Protein AF-A0A8T7BH71-F1 (afdb_monomer)

Radius of gyration: 27.99 Å; Cα contacts (8 Å, |Δi|>4): 208; chains: 1; bounding box: 62×47×101 Å

Mean predicted aligned error: 19.08 Å

pLDDT: mean 74.13, std 20.32, range [37.94, 98.38]

Secondary structure (DSSP, 8-state):
-HHHHHHHHHHGGGGGGSGGGSS---HHHHTT-PPPPP----S----S----------------------------S----EEEEEGGGEEEEEESS-HHHHHHHHHHHHHHTT-EEEEEETTTTEEEEEE-SS---S---SSGGGTTTS-------EEEEEEEEEETTEEEEEEE-TTS-B--SHHHHHHHHHHHHHHHHHT--

Solvent-accessible surface area (backbone atoms only — not comparable to full-atom values): 13313 Å² total; per-residue (Å²): 116,74,69,60,58,53,58,57,59,62,62,65,72,70,68,81,81,68,72,90,76,74,74,83,83,60,73,72,58,67,79,63,62,78,78,76,78,86,76,80,77,78,93,78,84,91,82,79,80,86,80,79,74,84,78,87,78,84,87,83,93,80,91,81,79,89,74,75,81,73,78,78,78,77,86,66,96,61,69,52,49,44,80,44,74,48,86,91,76,38,62,34,37,40,34,64,29,40,42,77,58,45,51,58,52,49,57,48,43,38,55,77,62,71,42,46,72,79,45,74,38,84,91,80,25,36,35,35,31,46,48,42,88,70,75,76,80,83,85,75,75,82,68,57,79,77,58,75,82,81,69,93,71,83,68,71,66,44,67,32,28,43,36,49,45,64,54,87,67,22,20,42,36,36,44,20,36,88,89,68,46,83,48,72,51,75,63,47,50,48,49,54,49,52,51,35,51,51,53,36,55,68,64,74,113

Foldseek 3Di:
DVVVVVVVVVVVVPPPPPPPPPDPDCPVVVVPDDDDDDDDDPPDDPDDDPPPPDDDDDDDDDDDDDDPPPPPPPPDPPQAWDWDQDPPRFIKIKGQAFLVVLLVLLVVLCVVQVWAFPDDDSVQQKTKTKFWPPPRDDDPPPPVVVVVPDDDDDTDTFIWIWGWDGDPGIIMTFIHHPVRHGDDDPGRVVVSVSSRVSSRVVVVD

Structure (mmCIF, N/CA/C/O backbone):
data_AF-A0A8T7BH71-F1
#
_entry.id   AF-A0A8T7BH71-F1
#
loop_
_atom_site.group_PDB
_atom_site.id
_atom_site.type_symbol
_atom_site.label_atom_id
_atom_site.label_alt_id
_atom_site.label_comp_id
_atom_site.label_asym_id
_atom_site.label_entity_id
_atom_site.label_seq_id
_atom_site.pdbx_PDB_ins_code
_atom_site.Cartn_x
_atom_site.Cartn_y
_atom_site.Cartn_z
_atom_site.occupancy
_atom_site.B_iso_or_equiv
_atom_site.auth_seq_id
_atom_site.auth_comp_id
_atom_site.auth_asym_id
_atom_site.auth_atom_id
_atom_site.pdbx_PDB_model_num
ATOM 1 N N . MET A 1 1 ? -5.987 13.751 -50.613 1.00 56.81 1 MET A N 1
ATOM 2 C CA . MET A 1 1 ? -5.739 13.753 -49.152 1.00 56.81 1 MET A CA 1
ATOM 3 C C . MET A 1 1 ? -7.024 13.744 -48.313 1.00 56.81 1 MET A C 1
ATOM 5 O O . MET A 1 1 ? -7.129 12.885 -47.455 1.00 56.81 1 MET A O 1
ATOM 9 N N . LYS A 1 2 ? -8.038 14.591 -48.581 1.00 54.56 2 LYS A N 1
ATOM 10 C CA . LYS A 1 2 ? -9.317 14.580 -47.825 1.00 54.56 2 LYS A CA 1
ATOM 11 C C . LYS A 1 2 ? -10.187 13.316 -48.006 1.00 54.56 2 LYS A C 1
ATOM 13 O O . LYS A 1 2 ? -10.827 12.899 -47.054 1.00 54.56 2 LYS A O 1
ATOM 18 N N . LEU A 1 3 ? -10.157 12.662 -49.175 1.00 53.44 3 LEU A N 1
ATOM 19 C CA . LEU A 1 3 ? -10.892 11.400 -49.403 1.00 53.44 3 LEU A CA 1
ATOM 20 C C . LEU A 1 3 ? -10.310 10.190 -48.648 1.00 53.44 3 LEU A C 1
ATOM 22 O O . LEU A 1 3 ? -11.059 9.306 -48.250 1.00 53.44 3 LEU A O 1
ATOM 26 N N . PHE A 1 4 ? -8.997 10.169 -48.398 1.00 59.78 4 PHE A N 1
ATOM 27 C CA . PHE A 1 4 ? -8.357 9.100 -47.618 1.00 59.78 4 PHE A CA 1
ATOM 28 C C . PHE A 1 4 ? -8.734 9.177 -46.131 1.00 59.78 4 PHE A C 1
ATOM 30 O O . PHE A 1 4 ? -8.926 8.153 -45.486 1.00 59.78 4 PHE A O 1
ATOM 37 N N . LEU A 1 5 ? -8.914 10.394 -45.611 1.00 59.75 5 LEU A N 1
ATOM 38 C CA . LEU A 1 5 ? -9.258 10.643 -44.209 1.00 59.75 5 LEU A CA 1
ATOM 39 C C . LEU A 1 5 ? -10.699 10.202 -43.880 1.00 59.75 5 LEU A C 1
ATOM 41 O O . LEU A 1 5 ? -10.962 9.703 -42.792 1.00 59.75 5 LEU A O 1
ATOM 45 N N . ILE A 1 6 ? -11.611 10.290 -44.855 1.00 65.62 6 ILE A N 1
ATOM 46 C CA . ILE A 1 6 ? -13.004 9.829 -44.719 1.00 65.62 6 ILE A CA 1
ATOM 47 C C . ILE A 1 6 ? -13.091 8.294 -44.791 1.00 65.62 6 ILE A C 1
ATOM 49 O O . ILE A 1 6 ? -13.860 7.685 -44.051 1.00 65.62 6 ILE A O 1
ATOM 53 N N . SER A 1 7 ? -12.260 7.653 -45.624 1.00 63.75 7 SER A N 1
ATOM 54 C CA . SER A 1 7 ? -12.207 6.188 -45.729 1.00 63.75 7 SER A CA 1
ATOM 55 C C . SER A 1 7 ? -11.681 5.518 -44.456 1.00 63.75 7 SER A C 1
ATOM 57 O O . SER A 1 7 ? -12.151 4.440 -44.113 1.00 63.75 7 SER A O 1
ATOM 59 N N . VAL A 1 8 ? -10.725 6.135 -43.755 1.00 66.56 8 VAL A N 1
ATOM 60 C CA . VAL A 1 8 ? -10.158 5.591 -42.506 1.00 66.56 8 VAL A CA 1
ATOM 61 C C . VAL A 1 8 ? -11.138 5.735 -41.336 1.00 66.56 8 VAL A C 1
ATOM 63 O O . VAL A 1 8 ? -11.262 4.822 -40.525 1.00 66.56 8 VAL A O 1
ATOM 66 N N . LEU A 1 9 ? -11.899 6.832 -41.281 1.00 66.25 9 LEU A N 1
ATOM 67 C CA . LEU A 1 9 ? -12.891 7.060 -40.226 1.00 66.25 9 LEU A CA 1
ATOM 68 C C . LEU A 1 9 ? -14.093 6.100 -40.324 1.00 66.25 9 LEU A C 1
ATOM 70 O O . LEU A 1 9 ? -14.629 5.682 -39.302 1.00 66.25 9 LEU A O 1
ATOM 74 N N . ALA A 1 10 ? -14.482 5.693 -41.537 1.00 61.81 10 ALA A N 1
ATOM 75 C CA . ALA A 1 10 ? -15.583 4.748 -41.750 1.00 61.81 10 ALA A CA 1
ATOM 76 C C . ALA A 1 10 ? -15.260 3.309 -41.297 1.00 61.81 10 ALA A C 1
ATOM 78 O O . ALA A 1 10 ? -16.165 2.565 -40.921 1.00 61.81 10 ALA A O 1
ATOM 79 N N . VAL A 1 11 ? -13.980 2.921 -41.289 1.00 63.31 11 VAL A N 1
ATOM 80 C CA . VAL A 1 11 ? -13.536 1.579 -40.863 1.00 63.31 11 VAL A CA 1
ATOM 81 C C . VAL A 1 11 ? -13.573 1.424 -39.336 1.00 63.31 11 VAL A C 1
ATOM 83 O O . VAL A 1 11 ? -13.765 0.322 -38.834 1.00 63.31 11 VAL A O 1
ATOM 86 N N . MET A 1 12 ? -13.481 2.521 -38.579 1.00 59.00 12 MET A N 1
ATOM 87 C CA . MET A 1 12 ? -13.455 2.478 -37.109 1.00 59.00 12 MET A CA 1
ATOM 88 C C . MET A 1 12 ? -14.835 2.272 -36.465 1.00 59.00 12 MET A C 1
ATOM 90 O O . MET A 1 12 ? -14.912 1.862 -35.311 1.00 59.00 12 MET A O 1
ATOM 94 N N . LEU A 1 13 ? -15.936 2.502 -37.191 1.00 60.91 13 LEU A N 1
ATOM 95 C CA . LEU A 1 13 ? -17.289 2.359 -36.629 1.00 60.91 13 LEU A CA 1
ATOM 96 C C . LEU A 1 13 ? -17.826 0.914 -36.625 1.00 60.91 13 LEU A C 1
ATOM 98 O O . LEU A 1 13 ? -18.850 0.655 -35.999 1.00 60.91 13 LEU A O 1
ATOM 102 N N . THR A 1 14 ? -17.164 -0.042 -37.285 1.00 62.03 14 THR A N 1
ATOM 103 C CA . THR A 1 14 ? -17.625 -1.448 -37.361 1.00 62.03 14 THR A CA 1
ATOM 104 C C . THR A 1 14 ? -17.023 -2.370 -36.292 1.00 62.03 14 THR A C 1
ATOM 106 O O . THR A 1 14 ? -17.356 -3.552 -36.252 1.00 62.03 14 THR A O 1
ATOM 109 N N . ALA A 1 15 ? -16.198 -1.850 -35.377 1.00 54.75 15 ALA A N 1
ATOM 110 C CA . ALA A 1 15 ? -15.526 -2.654 -34.349 1.00 54.75 15 ALA A CA 1
ATOM 111 C C . ALA A 1 15 ? -16.401 -3.017 -33.126 1.00 54.75 15 ALA A C 1
ATOM 113 O O . ALA A 1 15 ? -16.014 -3.865 -32.326 1.00 54.75 15 ALA A O 1
ATOM 114 N N . CYS A 1 16 ? -17.595 -2.436 -32.971 1.00 65.94 16 CYS A N 1
ATOM 115 C CA . CYS A 1 16 ? -18.396 -2.604 -31.748 1.00 65.94 16 CYS A CA 1
ATOM 116 C C . CYS A 1 16 ? -19.270 -3.877 -31.683 1.00 65.94 16 CYS A C 1
ATOM 118 O O . CYS A 1 16 ? -19.971 -4.061 -30.694 1.00 65.94 16 CYS A O 1
ATOM 120 N N . SER A 1 17 ? -19.272 -4.764 -32.689 1.00 55.91 17 SER A N 1
ATOM 121 C CA . SER A 1 17 ? -20.142 -5.967 -32.689 1.00 55.91 17 SER A CA 1
ATOM 122 C C . SER A 1 17 ? -19.494 -7.263 -32.183 1.00 55.91 17 SER A C 1
ATOM 124 O O . SER A 1 17 ? -20.181 -8.276 -32.097 1.00 55.91 17 SER A O 1
ATOM 126 N N . THR A 1 18 ? -18.214 -7.258 -31.798 1.00 59.25 18 THR A N 1
ATOM 127 C CA . THR A 1 18 ? -17.498 -8.503 -31.434 1.00 59.25 18 THR A CA 1
ATOM 128 C C . THR A 1 18 ? -17.178 -8.623 -29.937 1.00 59.25 18 THR A C 1
ATOM 130 O O . THR A 1 18 ? -16.633 -9.632 -29.503 1.00 59.25 18 THR A O 1
ATOM 133 N N . ILE A 1 19 ? -17.548 -7.637 -29.109 1.00 59.22 19 ILE A N 1
ATOM 134 C CA . ILE A 1 19 ? -17.139 -7.598 -27.690 1.00 59.22 19 ILE A CA 1
ATOM 135 C C . ILE A 1 19 ? -18.017 -8.448 -26.755 1.00 59.22 19 ILE A C 1
ATOM 137 O O . ILE A 1 19 ? -17.635 -8.717 -25.622 1.00 59.22 19 ILE A O 1
ATOM 141 N N . ASN A 1 20 ? -19.170 -8.929 -27.229 1.00 55.97 20 ASN A N 1
ATOM 142 C CA . ASN A 1 20 ? -20.144 -9.629 -26.383 1.00 55.97 20 ASN A CA 1
ATOM 143 C C . ASN A 1 20 ? -19.870 -11.137 -26.210 1.00 55.97 20 ASN A C 1
ATOM 145 O O . ASN A 1 20 ? -20.706 -11.847 -25.663 1.00 55.97 20 ASN A O 1
ATOM 149 N N . ASN A 1 21 ? -18.732 -11.639 -26.707 1.00 58.25 21 ASN A N 1
ATOM 150 C CA . ASN A 1 21 ? -18.408 -13.072 -26.720 1.00 58.25 21 ASN A CA 1
ATOM 151 C C . ASN A 1 21 ? -17.076 -13.408 -26.020 1.00 58.25 21 ASN A C 1
ATOM 153 O O . ASN A 1 21 ? -16.581 -14.524 -26.156 1.00 58.25 21 ASN A O 1
ATOM 157 N N . VAL A 1 22 ? -16.478 -12.441 -25.307 1.00 62.44 22 VAL A N 1
ATOM 158 C CA . VAL A 1 22 ? -15.149 -12.573 -24.674 1.00 62.44 22 VAL A CA 1
ATOM 159 C C . VAL A 1 22 ? -15.205 -12.852 -23.167 1.00 62.44 22 VAL A C 1
ATOM 161 O O . VAL A 1 22 ? -14.171 -13.076 -22.544 1.00 62.44 22 VAL A O 1
ATOM 164 N N . PHE A 1 23 ? -16.400 -12.889 -22.576 1.00 57.44 23 PHE A N 1
ATOM 165 C CA . PHE A 1 23 ? -16.582 -13.217 -21.163 1.00 57.44 23 PHE A CA 1
ATOM 166 C C . PHE A 1 23 ? -17.141 -14.641 -21.031 1.00 57.44 23 PHE A C 1
ATOM 168 O O . PHE A 1 23 ? -18.330 -14.850 -21.277 1.00 57.44 23 PHE A O 1
ATOM 175 N N . PRO A 1 24 ? -16.314 -15.646 -20.687 1.00 59.47 24 PRO A N 1
ATOM 176 C CA . PRO A 1 24 ? -16.811 -16.980 -20.381 1.00 59.47 24 PRO A CA 1
ATOM 177 C C . PRO A 1 24 ? -17.641 -16.929 -19.092 1.00 59.47 24 PRO A C 1
ATOM 179 O O . PRO A 1 24 ? -17.125 -16.634 -18.016 1.00 59.47 24 PRO A O 1
ATOM 182 N N . ASP A 1 25 ? -18.936 -17.211 -19.215 1.00 61.59 25 ASP A N 1
ATOM 183 C CA . ASP A 1 25 ? -19.875 -17.332 -18.100 1.00 61.59 25 ASP A CA 1
ATOM 184 C C . ASP A 1 25 ? -19.511 -18.563 -17.243 1.00 61.59 25 ASP A C 1
ATOM 186 O O . ASP A 1 25 ? -19.747 -19.711 -17.632 1.00 61.59 25 ASP A O 1
ATOM 190 N N . ARG A 1 26 ? -18.882 -18.327 -16.083 1.00 62.91 26 ARG A N 1
ATOM 191 C CA . ARG A 1 26 ? -18.434 -19.371 -15.138 1.00 62.91 26 ARG A CA 1
ATOM 192 C C . ARG A 1 26 ? -19.471 -19.720 -14.064 1.00 62.91 26 ARG A C 1
ATOM 194 O O . ARG A 1 26 ? -19.148 -20.413 -13.100 1.00 62.91 26 ARG A O 1
ATOM 201 N N . SER A 1 27 ? -20.730 -19.301 -14.219 1.00 61.53 27 SER A N 1
ATOM 202 C CA . SER A 1 27 ? -21.802 -19.586 -13.244 1.00 61.53 27 SER A CA 1
ATOM 203 C C . SER A 1 27 ? -22.003 -21.087 -12.973 1.00 61.53 27 SER A C 1
ATOM 205 O O . SER A 1 27 ? -22.403 -21.482 -11.880 1.00 61.53 27 SER A O 1
ATOM 207 N N . ARG A 1 28 ? -21.650 -21.946 -13.937 1.00 58.19 28 ARG A N 1
ATOM 208 C CA . ARG A 1 28 ? -21.760 -23.415 -13.850 1.00 58.19 28 ARG A CA 1
ATOM 209 C C . ARG A 1 28 ? -20.693 -24.086 -12.985 1.00 58.19 28 ARG A C 1
ATOM 211 O O . ARG A 1 28 ? -20.822 -25.271 -12.676 1.00 58.19 28 ARG A O 1
ATOM 218 N N . GLU A 1 29 ? -19.635 -23.368 -12.630 1.00 58.25 29 GLU A N 1
ATOM 219 C CA . GLU A 1 29 ? -18.529 -23.887 -11.821 1.00 58.25 29 GLU A CA 1
ATOM 220 C C . GLU A 1 29 ? -18.824 -23.731 -10.318 1.00 58.25 29 GLU A C 1
ATOM 222 O O . GLU A 1 29 ? -18.470 -24.606 -9.531 1.00 58.25 29 GLU A O 1
ATOM 227 N N . TYR A 1 30 ? -19.621 -22.718 -9.943 1.00 59.09 30 TYR A N 1
ATOM 228 C CA . TYR A 1 30 ? -20.176 -22.555 -8.591 1.00 59.09 30 TYR A CA 1
ATOM 229 C C . TYR A 1 30 ? -21.191 -23.652 -8.222 1.00 59.09 30 TYR A C 1
ATOM 231 O O . TYR A 1 30 ? -21.199 -24.118 -7.087 1.00 59.09 30 TYR A O 1
ATOM 239 N N . GLU A 1 31 ? -21.997 -24.138 -9.177 1.00 57.94 31 GLU A N 1
ATOM 240 C CA . GLU A 1 31 ? -22.927 -25.265 -8.947 1.00 57.94 31 GLU A CA 1
ATOM 241 C C . GLU A 1 31 ? -22.217 -26.608 -8.688 1.00 57.94 31 GLU A C 1
ATOM 243 O O . GLU A 1 31 ? -22.851 -27.560 -8.237 1.00 57.94 31 GLU A O 1
ATOM 248 N N . ARG A 1 32 ? -20.913 -26.715 -8.985 1.00 59.88 32 ARG A N 1
ATOM 249 C CA . ARG A 1 32 ? -20.130 -27.952 -8.826 1.00 59.88 32 ARG A CA 1
ATOM 250 C C . ARG A 1 32 ? -19.195 -27.950 -7.618 1.00 59.88 32 ARG A C 1
ATOM 252 O O . ARG A 1 32 ? -18.477 -28.933 -7.426 1.00 59.88 32 ARG A O 1
ATOM 259 N N . ALA A 1 33 ? -19.206 -26.900 -6.800 1.00 54.31 33 ALA A N 1
ATOM 260 C CA . ALA A 1 33 ? -18.449 -26.886 -5.559 1.00 54.31 33 ALA A CA 1
ATOM 261 C C . ALA A 1 33 ? -19.046 -27.914 -4.583 1.00 54.31 33 ALA A C 1
ATOM 263 O O . ALA A 1 33 ? -20.166 -27.767 -4.098 1.00 54.31 33 ALA A O 1
ATOM 264 N N . GLN A 1 34 ? -18.299 -28.987 -4.322 1.00 59.88 34 GLN A N 1
ATOM 265 C CA . GLN A 1 34 ? -18.643 -29.953 -3.285 1.00 59.88 34 GLN A CA 1
ATOM 266 C C . GLN A 1 34 ? -18.565 -29.253 -1.927 1.00 59.88 34 GLN A C 1
ATOM 268 O O . GLN A 1 34 ? -17.512 -28.765 -1.521 1.00 59.88 34 GLN A O 1
ATOM 273 N N . THR A 1 35 ? -19.699 -29.190 -1.239 1.00 61.84 35 THR A N 1
ATOM 274 C CA . THR A 1 35 ? -19.803 -28.697 0.133 1.00 61.84 35 THR A CA 1
ATOM 275 C C . THR A 1 35 ? -18.999 -29.608 1.051 1.00 61.84 35 THR A C 1
ATOM 277 O O . THR A 1 35 ? -19.219 -30.822 1.068 1.00 61.84 35 THR A O 1
ATOM 280 N N . MET A 1 36 ? -18.059 -29.026 1.793 1.00 56.81 36 MET A N 1
ATOM 281 C CA . MET A 1 36 ? -17.280 -29.751 2.793 1.00 56.81 36 MET A CA 1
ATOM 282 C C . MET A 1 36 ? -18.211 -30.352 3.866 1.00 56.81 36 MET A C 1
ATOM 284 O O . MET A 1 36 ? -19.269 -29.775 4.134 1.00 56.81 36 MET A O 1
ATOM 288 N N . PRO A 1 37 ? -17.850 -31.507 4.456 1.00 69.00 37 PRO A N 1
ATOM 289 C CA . PRO A 1 37 ? -18.632 -32.152 5.507 1.00 69.00 37 PRO A CA 1
ATOM 290 C C . PRO A 1 37 ? -18.808 -31.238 6.724 1.00 69.00 37 PRO A C 1
ATOM 292 O O . PRO A 1 37 ? -17.879 -30.520 7.091 1.00 69.00 37 PRO A O 1
ATOM 295 N N . ASP A 1 38 ? -19.989 -31.300 7.344 1.00 62.69 38 ASP A N 1
ATOM 296 C CA . ASP A 1 38 ? -20.272 -30.715 8.658 1.00 62.69 38 ASP A CA 1
ATOM 297 C C . ASP A 1 38 ? -19.180 -31.143 9.647 1.00 62.69 38 ASP A C 1
ATOM 299 O O . ASP A 1 38 ? -18.911 -32.336 9.827 1.00 62.69 38 ASP A O 1
ATOM 303 N N . LEU A 1 39 ? -18.494 -30.152 10.214 1.00 63.81 39 LEU A N 1
ATOM 304 C CA . LEU A 1 39 ? -17.521 -30.380 11.260 1.00 63.81 39 LEU A CA 1
ATOM 305 C C . LEU A 1 39 ? -18.289 -30.434 12.577 1.00 63.81 39 LEU A C 1
ATOM 307 O O . LEU A 1 39 ? -18.661 -29.396 13.129 1.00 63.81 39 LEU A O 1
ATOM 311 N N . GLU A 1 40 ? -18.511 -31.662 13.044 1.00 64.50 40 GLU A N 1
ATOM 312 C CA . GLU A 1 40 ? -19.163 -31.955 14.312 1.00 64.50 40 GLU A CA 1
ATOM 313 C C . GLU A 1 40 ? -18.530 -31.117 15.424 1.00 64.50 40 GLU A C 1
ATOM 315 O O . GLU A 1 40 ? -17.343 -31.232 15.738 1.00 64.50 40 GLU A O 1
ATOM 320 N N . ILE A 1 41 ? -19.350 -30.249 16.006 1.00 59.38 41 ILE A N 1
ATOM 321 C CA . ILE A 1 41 ? -18.990 -29.410 17.139 1.00 59.38 41 ILE A CA 1
ATOM 322 C C . ILE A 1 41 ? -18.836 -30.355 18.339 1.00 59.38 41 ILE A C 1
ATOM 324 O O . ILE A 1 41 ? -19.840 -30.927 18.774 1.00 59.38 41 ILE A O 1
ATOM 328 N N . PRO A 1 42 ? -17.630 -30.560 18.899 1.00 61.72 42 PRO A N 1
ATOM 329 C CA . PRO A 1 42 ? -17.501 -31.350 20.111 1.00 61.72 42 PRO A CA 1
ATOM 330 C C . PRO A 1 42 ? -18.246 -30.627 21.246 1.00 61.72 42 PRO A C 1
ATOM 332 O O . PRO A 1 42 ? -17.967 -29.453 21.514 1.00 61.72 42 PRO A O 1
ATOM 335 N N . PRO A 1 43 ? -19.200 -31.285 21.924 1.00 67.81 43 PRO A N 1
ATOM 336 C CA . PRO A 1 43 ? -19.911 -30.689 23.038 1.00 67.81 43 PRO A CA 1
ATOM 337 C C . PRO A 1 43 ? -19.041 -30.804 24.286 1.00 67.81 43 PRO A C 1
ATOM 339 O O . PRO A 1 43 ? -19.281 -31.693 25.085 1.00 67.81 43 PRO A O 1
ATOM 342 N N . ASP A 1 44 ? -18.025 -29.955 24.453 1.00 55.78 44 ASP A N 1
ATOM 343 C CA . ASP A 1 44 ? -17.480 -29.692 25.792 1.00 55.78 44 ASP A CA 1
ATOM 344 C C . ASP A 1 44 ? -16.520 -28.499 25.808 1.00 55.78 44 ASP A C 1
ATOM 346 O O . ASP A 1 44 ? -15.333 -28.658 25.573 1.00 55.78 44 ASP A O 1
ATOM 350 N N . LEU A 1 45 ? -17.035 -27.296 26.074 1.00 50.66 45 LEU A N 1
ATOM 351 C CA . LEU A 1 45 ? -16.340 -26.242 26.836 1.00 50.66 45 LEU A CA 1
ATOM 352 C C . LEU A 1 45 ? -17.364 -25.174 27.275 1.00 50.66 45 LEU A C 1
ATOM 354 O O . LEU A 1 45 ? -17.165 -23.967 27.172 1.00 50.66 45 LEU A O 1
ATOM 358 N N . VAL A 1 46 ? -18.494 -25.642 27.810 1.00 58.09 46 VAL A N 1
ATOM 359 C CA . VAL A 1 46 ? -19.277 -24.873 28.781 1.00 58.09 46 VAL A CA 1
ATOM 360 C C . VAL A 1 46 ? -18.731 -25.263 30.145 1.00 58.09 46 VAL A C 1
ATOM 362 O O . VAL A 1 46 ? -19.138 -26.285 30.681 1.00 58.09 46 VAL A O 1
ATOM 365 N N . SER A 1 47 ? -17.775 -24.494 30.672 1.00 53.12 47 SER A N 1
ATOM 366 C CA . SER A 1 47 ? -17.441 -24.393 32.109 1.00 53.12 47 SER A CA 1
ATOM 367 C C . SER A 1 47 ? -16.300 -23.392 32.308 1.00 53.12 47 SER A C 1
ATOM 369 O O . SER A 1 47 ? -15.185 -23.740 32.682 1.00 53.12 47 SER A O 1
ATOM 371 N N . GLY A 1 48 ? -16.585 -22.121 32.025 1.00 51.75 48 GLY A N 1
ATOM 372 C CA . GLY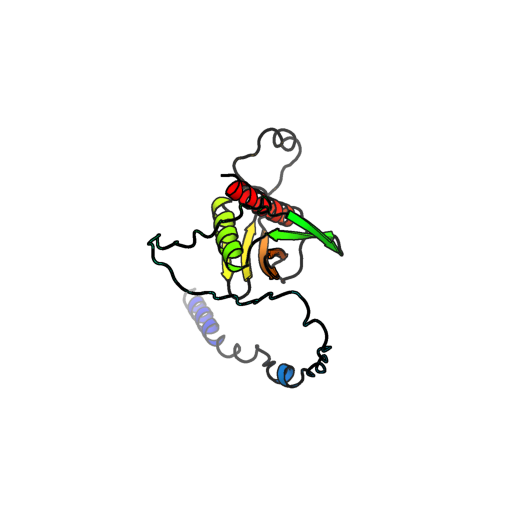 A 1 48 ? -15.646 -21.011 32.179 1.00 51.75 48 GLY A CA 1
ATOM 373 C C . GLY A 1 48 ? -16.302 -19.773 32.784 1.00 51.75 48 GLY A C 1
ATOM 374 O O . GLY A 1 48 ? -16.188 -18.696 32.222 1.00 51.75 48 GLY A O 1
ATOM 375 N N . GLY A 1 49 ? -17.019 -19.937 33.901 1.00 53.28 49 GLY A N 1
ATOM 376 C CA . GLY A 1 49 ? -17.204 -18.876 34.898 1.00 53.28 49 GLY A CA 1
ATOM 377 C C . GLY A 1 49 ? -17.993 -17.625 34.496 1.00 53.28 49 GLY A C 1
ATOM 378 O O . GLY A 1 49 ? -17.505 -16.526 34.726 1.00 53.28 49 GLY A O 1
ATOM 379 N N . ILE A 1 50 ? -19.236 -17.765 34.025 1.00 47.47 50 ILE A N 1
ATOM 380 C CA . ILE A 1 50 ? -20.256 -16.747 34.335 1.00 47.47 50 ILE A CA 1
ATOM 381 C C . ILE A 1 50 ? -20.795 -17.036 35.738 1.00 47.47 50 ILE A C 1
ATOM 383 O O . ILE A 1 50 ? -21.717 -17.815 35.962 1.00 47.47 50 ILE A O 1
ATOM 387 N N . ASN A 1 51 ? -20.124 -16.457 36.723 1.00 44.97 51 ASN A N 1
ATOM 388 C CA . ASN A 1 51 ? -20.539 -16.407 38.116 1.00 44.97 51 ASN A CA 1
ATOM 389 C C . ASN A 1 51 ? -21.661 -15.372 38.300 1.00 44.97 51 ASN A C 1
ATOM 391 O O . ASN A 1 51 ? -21.507 -14.372 38.995 1.00 44.97 51 ASN A O 1
ATOM 395 N N . GLU A 1 52 ? -22.824 -15.658 37.718 1.00 55.19 52 GLU A N 1
ATOM 396 C CA . GLU A 1 52 ? -24.102 -15.019 38.042 1.00 55.19 52 GLU A CA 1
ATOM 397 C C . GLU A 1 52 ? -24.658 -15.594 39.356 1.00 55.19 52 GLU A C 1
ATOM 399 O O . GLU A 1 52 ? -25.703 -16.240 39.391 1.00 55.19 52 GLU A O 1
ATOM 404 N N . SER A 1 53 ? -23.958 -15.370 40.474 1.00 52.50 53 SER A N 1
ATOM 405 C CA . SER A 1 53 ? -24.584 -15.543 41.787 1.00 52.50 53 SER A CA 1
ATOM 406 C C . SER A 1 53 ? -25.242 -14.238 42.194 1.00 52.50 53 SER A C 1
ATOM 408 O O . SER A 1 53 ? -24.674 -13.398 42.890 1.00 52.50 53 SER A O 1
ATOM 410 N N . MET A 1 54 ? -26.488 -14.119 41.760 1.00 51.06 54 MET A N 1
ATOM 411 C CA . MET A 1 54 ? -27.508 -13.292 42.372 1.00 51.06 54 MET A CA 1
ATOM 412 C C . MET A 1 54 ? -27.465 -13.426 43.904 1.00 51.06 54 MET A C 1
ATOM 414 O O . MET A 1 54 ? -27.573 -14.516 44.463 1.00 51.06 54 MET A O 1
ATOM 418 N N . SER A 1 55 ? -27.298 -12.306 44.599 1.00 44.00 55 SER A N 1
ATOM 419 C CA . SER A 1 55 ? -27.656 -12.152 46.008 1.00 44.00 55 SER A CA 1
ATOM 420 C C . SER A 1 55 ? -28.299 -10.784 46.159 1.00 44.00 55 SER A C 1
ATOM 422 O O . SER A 1 55 ? -27.616 -9.766 46.176 1.00 44.00 55 SER A O 1
ATOM 424 N N . ILE A 1 56 ? -29.629 -10.779 46.220 1.00 49.19 56 ILE A N 1
ATOM 425 C CA . ILE A 1 56 ? -30.427 -9.640 46.669 1.00 49.19 56 ILE A CA 1
ATOM 426 C C . ILE A 1 56 ? -30.791 -9.914 48.131 1.00 49.19 56 ILE A C 1
ATOM 428 O O . ILE A 1 56 ? -31.521 -10.869 48.402 1.00 49.19 56 ILE A O 1
ATOM 432 N N . PRO A 1 57 ? -30.301 -9.097 49.069 1.00 46.66 57 PRO A N 1
ATOM 433 C CA . PRO A 1 57 ? -31.030 -8.788 50.293 1.00 46.66 57 PRO A CA 1
ATOM 434 C C . PRO A 1 57 ? -31.469 -7.316 50.281 1.00 46.66 57 PRO A C 1
ATOM 436 O O . PRO A 1 57 ? -30.789 -6.463 49.719 1.00 46.66 57 PRO A O 1
ATOM 439 N N . GLY A 1 58 ? -32.646 -7.071 50.857 1.00 37.94 58 GLY A N 1
ATOM 440 C CA . GLY A 1 58 ? -33.467 -5.877 50.672 1.00 37.94 58 GLY A CA 1
ATOM 441 C C . GLY A 1 58 ? -32.899 -4.540 51.154 1.00 37.94 58 GLY A C 1
ATOM 442 O O . GLY A 1 58 ? -32.006 -4.484 51.994 1.00 37.94 58 GLY A O 1
ATOM 443 N N . GLU A 1 59 ? -33.501 -3.514 50.545 1.00 50.41 59 GLU A N 1
ATOM 444 C CA . GLU A 1 59 ? -33.615 -2.084 50.865 1.00 50.41 59 GLU A CA 1
ATOM 445 C C . GLU A 1 59 ? -32.661 -1.443 51.887 1.00 50.41 59 GLU A C 1
ATOM 447 O O . GLU A 1 59 ? -32.694 -1.771 53.065 1.00 50.41 59 GLU A O 1
ATOM 452 N N . GLU A 1 60 ? -31.973 -0.374 51.457 1.00 42.72 60 GLU A N 1
ATOM 453 C CA . GLU A 1 60 ? -32.252 0.987 51.947 1.00 42.72 60 GLU A CA 1
ATOM 454 C C . GLU A 1 60 ? -31.676 2.065 50.999 1.00 42.72 60 GLU A C 1
ATOM 456 O O . GLU A 1 60 ? -30.589 1.947 50.436 1.00 42.72 60 GLU A O 1
ATOM 461 N N . ASP A 1 61 ? -32.503 3.087 50.799 1.00 47.31 61 ASP A N 1
ATOM 462 C CA . ASP A 1 61 ? -32.379 4.302 49.991 1.00 47.31 61 ASP A CA 1
ATOM 463 C C . ASP A 1 61 ? -31.107 5.126 50.263 1.00 47.31 61 ASP A C 1
ATOM 465 O O . ASP A 1 61 ? -30.861 5.471 51.415 1.00 47.31 61 ASP A O 1
ATOM 469 N N . ILE A 1 62 ? -30.347 5.484 49.210 1.00 42.66 62 ILE A N 1
ATOM 470 C CA . ILE A 1 62 ? -29.738 6.820 49.016 1.00 42.66 62 ILE A CA 1
ATOM 471 C C . ILE A 1 62 ? -29.032 6.967 47.650 1.00 42.66 62 ILE A C 1
ATOM 473 O O . ILE A 1 62 ? -28.265 6.121 47.197 1.00 42.66 62 ILE A O 1
ATOM 477 N N . ALA A 1 63 ? -29.304 8.106 47.015 1.00 49.91 63 ALA A N 1
ATOM 478 C CA . ALA A 1 63 ? -28.893 8.557 45.686 1.00 49.91 63 ALA A CA 1
ATOM 479 C C . ALA A 1 63 ? -27.376 8.551 45.374 1.00 49.91 63 ALA A C 1
ATOM 481 O O . ALA A 1 63 ? -26.581 9.042 46.173 1.00 49.91 63 ALA A O 1
ATOM 482 N N . ALA A 1 64 ? -26.996 8.142 44.148 1.00 49.03 64 ALA A N 1
ATOM 483 C CA . ALA A 1 64 ? -25.723 8.484 43.479 1.00 49.03 64 ALA A CA 1
ATOM 484 C C . ALA A 1 64 ? -25.791 8.218 41.940 1.00 49.03 64 ALA A C 1
ATOM 486 O O . ALA A 1 64 ? -26.706 7.533 41.492 1.00 49.03 64 ALA A O 1
ATOM 487 N N . PRO A 1 65 ? -24.887 8.794 41.115 1.00 45.91 65 PRO A N 1
ATOM 488 C CA . PRO A 1 65 ? -25.170 9.347 39.783 1.00 45.91 65 PRO A CA 1
ATOM 489 C C . PRO A 1 65 ? -25.178 8.341 38.620 1.00 45.91 65 PRO A C 1
ATOM 491 O O . PRO A 1 65 ? -24.576 7.272 38.684 1.00 45.91 65 PRO A O 1
ATOM 494 N N . VAL A 1 66 ? -25.792 8.769 37.508 1.00 45.66 66 VAL A N 1
ATOM 495 C CA . VAL A 1 66 ? -25.647 8.183 36.166 1.00 45.66 66 VAL A CA 1
ATOM 496 C C . VAL A 1 66 ? -24.160 8.059 35.834 1.00 45.66 66 VAL A C 1
ATOM 498 O O . VAL A 1 66 ? -23.488 9.047 35.542 1.00 45.66 66 VAL A O 1
ATOM 501 N N . GLN A 1 67 ? -23.650 6.833 35.882 1.00 47.56 67 GLN A N 1
ATOM 502 C CA . GLN A 1 67 ? -22.346 6.491 35.341 1.00 47.56 67 GLN A CA 1
ATOM 503 C C . GLN A 1 67 ? -22.500 6.403 33.822 1.00 47.56 67 GLN A C 1
ATOM 505 O O . GLN A 1 67 ? -22.928 5.387 33.277 1.00 47.56 67 GLN A O 1
ATOM 510 N N . THR A 1 68 ? -22.171 7.488 33.123 1.00 41.09 68 THR A N 1
ATOM 511 C CA . THR A 1 68 ? -21.692 7.377 31.746 1.00 41.09 68 THR A CA 1
ATOM 512 C C . THR A 1 68 ? -20.539 6.382 31.763 1.00 41.09 68 THR A C 1
ATOM 514 O O . THR A 1 68 ? -19.527 6.644 32.411 1.00 41.09 68 THR A O 1
ATOM 517 N N . GLN A 1 69 ? -20.702 5.239 31.095 1.00 53.66 69 GLN A N 1
ATOM 518 C CA . GLN A 1 69 ? -19.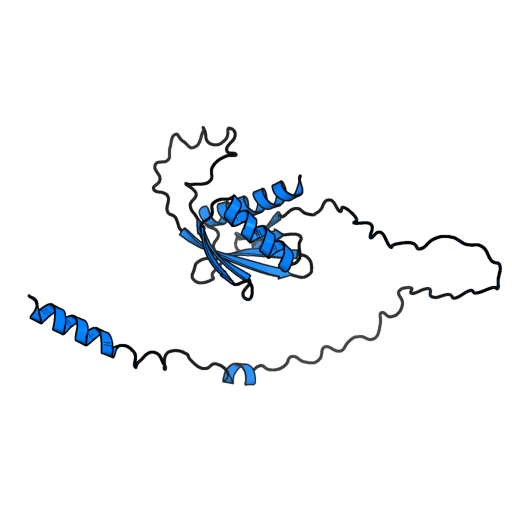594 4.342 30.789 1.00 53.66 69 GLN A CA 1
ATOM 519 C C . GLN A 1 69 ? -18.602 5.114 29.923 1.00 53.66 69 GLN A C 1
ATOM 521 O O . GLN A 1 69 ? -18.719 5.192 28.703 1.00 53.66 69 GLN A O 1
ATOM 526 N N . THR A 1 70 ? -17.627 5.731 30.574 1.00 43.72 70 THR A N 1
ATOM 527 C CA . THR A 1 70 ? -16.342 6.039 29.977 1.00 43.72 70 THR A CA 1
ATOM 528 C C . THR A 1 70 ? -15.724 4.699 29.612 1.00 43.72 70 THR A C 1
ATOM 530 O O . THR A 1 70 ? -15.219 3.982 30.473 1.00 43.72 70 THR A O 1
ATOM 533 N N . ALA A 1 71 ? -15.799 4.341 28.331 1.00 55.88 71 ALA A N 1
ATOM 534 C CA . ALA A 1 71 ? -14.926 3.328 27.773 1.00 55.88 71 ALA A CA 1
ATOM 535 C C . ALA A 1 71 ? -13.488 3.777 28.062 1.00 55.88 71 ALA A C 1
ATOM 537 O O . ALA A 1 71 ? -12.991 4.746 27.488 1.00 55.88 71 ALA A O 1
ATOM 538 N N . THR A 1 72 ? -12.839 3.116 29.014 1.00 38.78 72 THR A N 1
ATOM 539 C CA . THR A 1 72 ? -11.394 3.179 29.188 1.00 38.78 72 THR A CA 1
ATOM 540 C C . THR A 1 72 ? -10.773 2.627 27.914 1.00 38.78 72 THR A C 1
ATOM 542 O O . THR A 1 72 ? -10.657 1.413 27.743 1.00 38.78 72 THR A O 1
ATOM 545 N N . VAL A 1 73 ? -10.415 3.528 26.996 1.00 52.09 73 VAL A N 1
ATOM 546 C CA . VAL A 1 73 ? -9.521 3.228 25.881 1.00 52.09 73 VAL A CA 1
ATOM 547 C C . VAL A 1 73 ? -8.219 2.783 26.524 1.00 52.09 73 VAL A C 1
ATOM 549 O O . VAL A 1 73 ? -7.457 3.586 27.057 1.00 52.09 73 VAL A O 1
ATOM 552 N N . THR A 1 74 ? -8.015 1.472 26.564 1.00 39.97 74 THR A N 1
ATOM 553 C CA . THR A 1 74 ? -6.739 0.902 26.969 1.00 39.97 74 THR A CA 1
ATOM 554 C C . THR A 1 74 ? -5.785 1.253 25.840 1.00 39.97 74 THR A C 1
ATOM 556 O O . THR A 1 74 ? -5.848 0.673 24.760 1.00 39.97 74 THR A O 1
ATOM 559 N N . THR A 1 75 ? -4.972 2.284 26.048 1.00 44.22 75 THR A N 1
ATOM 560 C CA . THR A 1 75 ? -3.862 2.644 25.170 1.00 44.22 75 THR A CA 1
ATOM 561 C C . THR A 1 75 ? -2.827 1.529 25.253 1.00 44.22 75 THR A C 1
ATOM 563 O O . THR A 1 75 ? -1.899 1.578 26.060 1.00 44.22 75 THR A O 1
ATOM 566 N N . THR A 1 76 ? -3.039 0.476 24.471 1.00 45.12 76 THR A N 1
ATOM 567 C CA . THR A 1 76 ? -2.075 -0.602 24.282 1.00 45.12 76 THR A CA 1
ATOM 568 C C . THR A 1 76 ? -1.027 -0.115 23.290 1.00 45.12 76 THR A C 1
ATOM 570 O O . THR A 1 76 ? -1.341 0.224 22.152 1.00 45.12 76 THR A O 1
ATOM 573 N N . THR A 1 77 ? 0.225 -0.072 23.732 1.00 51.00 77 THR A N 1
ATOM 574 C CA . THR A 1 77 ? 1.436 0.315 22.988 1.00 51.00 77 THR A CA 1
ATOM 575 C C . THR A 1 77 ? 1.795 -0.686 21.867 1.00 51.00 77 THR A C 1
ATOM 577 O O . THR A 1 77 ? 2.935 -1.122 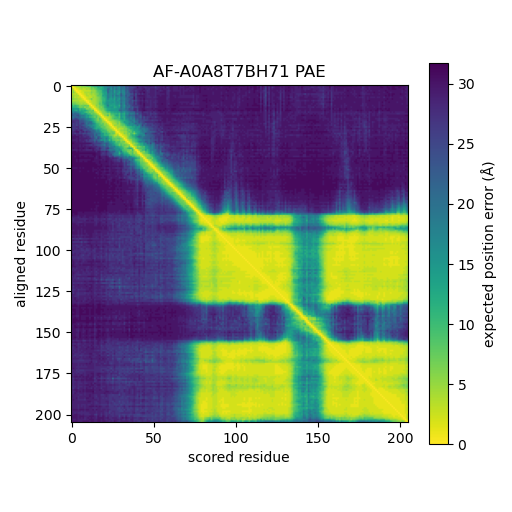21.760 1.00 51.00 77 THR A O 1
ATOM 580 N N . ALA A 1 78 ? 0.828 -1.086 21.036 1.00 59.41 78 ALA A N 1
ATOM 581 C CA . ALA A 1 78 ? 0.991 -2.068 19.957 1.00 59.41 78 ALA A CA 1
ATOM 582 C C . ALA A 1 78 ? 0.352 -1.621 18.626 1.00 59.41 78 ALA A C 1
ATOM 584 O O . ALA A 1 78 ? 0.085 -2.444 17.760 1.00 59.41 78 ALA A O 1
ATOM 585 N N . ASN A 1 79 ? 0.130 -0.317 18.437 1.00 79.44 79 ASN A N 1
ATOM 586 C CA . ASN A 1 79 ? -0.446 0.237 17.206 1.00 79.44 79 ASN A CA 1
ATOM 587 C C . ASN A 1 79 ? 0.630 0.583 16.160 1.00 79.44 79 ASN A C 1
ATOM 589 O O . ASN A 1 79 ? 0.561 1.642 15.548 1.00 79.44 79 ASN A O 1
ATOM 593 N N . GLN A 1 80 ? 1.649 -0.261 15.985 1.00 91.38 80 GLN A N 1
ATOM 594 C CA . GLN A 1 80 ? 2.675 -0.069 14.954 1.00 91.38 80 GLN A CA 1
ATOM 595 C C . GLN A 1 80 ? 2.571 -1.139 13.870 1.00 91.38 80 GLN A C 1
ATOM 597 O O . GLN A 1 80 ? 2.396 -2.318 14.171 1.00 91.38 80 GLN A O 1
ATOM 602 N N . ALA A 1 81 ? 2.712 -0.724 12.616 1.00 94.44 81 ALA A N 1
ATOM 603 C CA . ALA A 1 81 ? 2.799 -1.624 11.483 1.00 94.44 81 ALA A CA 1
ATOM 604 C C . ALA A 1 81 ? 4.202 -2.245 11.389 1.00 94.44 81 ALA A C 1
ATOM 606 O O . ALA A 1 81 ? 5.216 -1.569 11.601 1.00 94.44 81 ALA A O 1
ATOM 607 N N . THR A 1 82 ? 4.256 -3.537 11.063 1.00 95.62 82 THR A N 1
ATOM 608 C CA . THR A 1 82 ? 5.493 -4.334 11.009 1.00 95.62 82 THR A CA 1
ATOM 609 C C . THR A 1 82 ? 5.597 -5.059 9.673 1.00 95.62 82 THR A C 1
ATOM 611 O O . THR A 1 82 ? 4.612 -5.613 9.199 1.00 95.62 82 THR A O 1
ATOM 614 N N . ILE A 1 83 ? 6.786 -5.061 9.062 1.00 94.94 83 ILE A N 1
ATOM 615 C CA . ILE A 1 83 ? 7.044 -5.865 7.861 1.00 94.94 83 ILE A CA 1
ATOM 616 C C . ILE A 1 83 ? 7.451 -7.273 8.298 1.00 94.94 83 ILE A C 1
ATOM 618 O O . ILE A 1 83 ? 8.407 -7.437 9.057 1.00 94.94 83 ILE A O 1
ATOM 622 N N . GLU A 1 84 ? 6.733 -8.270 7.802 1.00 93.88 84 GLU A N 1
ATOM 623 C CA . GLU A 1 84 ? 6.979 -9.692 7.990 1.00 93.88 84 GLU A CA 1
ATOM 624 C C . GLU A 1 84 ? 7.443 -10.301 6.662 1.00 93.88 84 GLU A C 1
ATOM 626 O O . GLU A 1 84 ? 6.823 -10.098 5.617 1.00 93.88 84 GLU A O 1
ATOM 631 N N . THR A 1 85 ? 8.535 -11.063 6.692 1.00 90.31 85 THR A N 1
ATOM 632 C CA . THR A 1 85 ? 8.962 -11.862 5.539 1.00 90.31 85 THR A CA 1
ATOM 633 C C . THR A 1 85 ? 8.340 -13.245 5.658 1.00 90.31 85 THR A C 1
ATOM 635 O O . THR A 1 85 ? 8.622 -13.983 6.605 1.00 90.31 85 THR A O 1
ATOM 638 N N . ILE A 1 86 ? 7.494 -13.596 4.697 1.00 86.00 86 ILE A N 1
ATOM 639 C CA . ILE A 1 86 ? 6.848 -14.903 4.622 1.00 86.00 86 ILE A CA 1
ATOM 640 C C . ILE A 1 86 ? 7.641 -15.844 3.705 1.00 86.00 86 ILE A C 1
ATOM 642 O O . ILE A 1 86 ? 8.674 -15.485 3.132 1.00 86.00 86 ILE A O 1
ATOM 646 N N . ASN A 1 87 ? 7.166 -17.084 3.578 1.00 78.25 87 ASN A N 1
ATOM 647 C CA . ASN A 1 87 ? 7.780 -18.092 2.714 1.00 78.25 87 ASN A CA 1
ATOM 648 C C . ASN A 1 87 ? 8.067 -17.532 1.306 1.00 78.25 87 ASN A C 1
ATOM 650 O O . ASN A 1 87 ? 7.292 -16.739 0.776 1.00 78.25 87 ASN A O 1
ATOM 654 N N . ASN A 1 88 ? 9.174 -17.975 0.705 1.00 77.44 88 ASN A N 1
ATOM 655 C CA . ASN A 1 88 ? 9.639 -17.565 -0.626 1.00 77.44 88 ASN A CA 1
ATOM 656 C C . ASN A 1 88 ? 10.180 -16.119 -0.725 1.00 77.44 88 ASN A C 1
ATOM 658 O O . ASN A 1 88 ? 10.256 -15.590 -1.827 1.00 77.44 88 ASN A O 1
ATOM 662 N N . ASN A 1 89 ? 10.627 -15.513 0.387 1.00 80.44 89 ASN A N 1
ATOM 663 C CA . ASN A 1 89 ? 11.211 -14.156 0.453 1.00 80.44 89 ASN A CA 1
ATOM 664 C C . ASN A 1 89 ? 10.242 -13.022 0.090 1.00 80.44 89 ASN A C 1
ATOM 666 O O . ASN A 1 89 ? 10.666 -11.924 -0.266 1.00 80.44 89 ASN A O 1
ATOM 670 N N . ASN A 1 90 ? 8.950 -13.289 0.213 1.00 88.38 90 ASN A N 1
ATOM 671 C CA . ASN A 1 90 ? 7.912 -12.307 -0.016 1.00 88.38 90 ASN A CA 1
ATOM 672 C C . ASN A 1 90 ? 7.708 -11.455 1.243 1.00 88.38 90 ASN A C 1
ATOM 674 O O . ASN A 1 90 ? 7.641 -11.994 2.349 1.00 88.38 90 ASN A O 1
ATOM 678 N N . ASN A 1 91 ? 7.586 -10.138 1.081 1.00 91.94 91 ASN A N 1
ATOM 679 C CA . ASN A 1 91 ? 7.355 -9.217 2.193 1.00 91.94 91 ASN A CA 1
ATOM 680 C C . ASN A 1 91 ? 5.882 -8.808 2.287 1.00 91.94 91 ASN A C 1
ATOM 682 O O . ASN A 1 91 ? 5.229 -8.522 1.286 1.00 91.94 91 ASN A O 1
ATOM 686 N N . LEU A 1 92 ? 5.383 -8.765 3.517 1.00 94.75 92 LEU A N 1
ATOM 687 C CA . LEU A 1 92 ? 4.024 -8.394 3.885 1.00 94.75 92 LEU A CA 1
ATOM 688 C C . LEU A 1 92 ? 4.088 -7.330 4.984 1.00 94.75 92 LEU A C 1
ATOM 690 O O . LEU A 1 92 ? 4.880 -7.451 5.912 1.00 94.75 92 LEU A O 1
ATOM 694 N N . LEU A 1 93 ? 3.237 -6.310 4.924 1.00 96.56 93 LEU A N 1
ATOM 695 C CA . LEU A 1 93 ? 3.067 -5.337 5.998 1.00 96.56 93 LEU A CA 1
ATOM 696 C C . LEU A 1 93 ? 1.840 -5.700 6.844 1.00 96.56 93 LEU A C 1
ATOM 698 O O . LEU A 1 93 ? 0.710 -5.643 6.368 1.00 96.56 93 LEU A O 1
ATOM 702 N N . ALA A 1 94 ? 2.055 -6.043 8.111 1.00 96.75 94 ALA A N 1
ATOM 703 C CA . ALA A 1 94 ? 0.994 -6.250 9.085 1.00 96.75 94 ALA A CA 1
ATOM 704 C C . ALA A 1 94 ? 0.644 -4.922 9.766 1.00 96.75 94 ALA A C 1
ATOM 706 O O . ALA A 1 94 ? 1.459 -4.347 10.490 1.00 96.75 94 ALA A O 1
ATOM 707 N N . ILE A 1 95 ? -0.577 -4.446 9.544 1.00 96.62 95 ILE A N 1
ATOM 708 C CA . ILE A 1 95 ? -1.145 -3.242 10.148 1.00 96.62 95 ILE A CA 1
ATOM 709 C C . ILE A 1 95 ? -2.071 -3.694 11.286 1.00 96.62 95 ILE A C 1
ATOM 711 O O . ILE A 1 95 ? -3.010 -4.445 11.022 1.00 96.62 95 ILE A O 1
ATOM 715 N N . PRO A 1 96 ? -1.852 -3.274 12.546 1.00 95.44 96 PRO A N 1
ATOM 716 C CA . PRO A 1 96 ? -2.636 -3.718 13.704 1.00 95.44 96 PRO A CA 1
ATOM 717 C C . PRO A 1 96 ? -3.999 -3.010 13.786 1.00 95.44 96 PRO A C 1
ATOM 719 O O . PRO A 1 96 ? -4.374 -2.472 14.825 1.00 95.44 96 PRO A O 1
ATOM 722 N N . GLU A 1 97 ? -4.720 -2.976 12.668 1.00 93.00 97 GLU A N 1
ATOM 723 C CA . GLU A 1 97 ? -6.044 -2.385 12.550 1.00 93.00 97 GLU A CA 1
ATOM 724 C C . GLU A 1 97 ? -6.963 -3.206 11.666 1.00 93.00 97 GLU A C 1
ATOM 726 O O . GLU A 1 97 ? -6.539 -3.866 10.718 1.00 93.00 97 GLU A O 1
ATOM 731 N N . GLU A 1 98 ? -8.252 -3.067 11.944 1.00 96.25 98 GLU A N 1
ATOM 732 C CA . GLU A 1 98 ? -9.324 -3.531 11.078 1.00 96.25 98 GLU A CA 1
ATOM 733 C C . GLU A 1 98 ? -9.233 -2.901 9.685 1.00 96.25 98 GLU A C 1
ATOM 735 O O . GLU A 1 98 ? -8.930 -1.713 9.539 1.00 96.25 98 GLU A O 1
ATOM 740 N N . PHE A 1 99 ? -9.615 -3.676 8.669 1.00 97.25 99 PHE A N 1
ATOM 741 C CA . PHE A 1 99 ? -9.524 -3.294 7.255 1.00 97.25 99 PHE A CA 1
ATOM 742 C C . PHE A 1 99 ? -10.094 -1.907 6.953 1.00 97.25 99 PHE A C 1
ATOM 744 O O . PHE A 1 99 ? -9.511 -1.137 6.200 1.00 97.25 99 PHE A O 1
ATOM 751 N N . THR A 1 100 ? -11.230 -1.556 7.558 1.00 96.25 100 THR A N 1
ATOM 752 C CA . THR A 1 100 ? -11.879 -0.262 7.303 1.00 96.25 100 THR A CA 1
ATOM 753 C C . THR A 1 100 ? -11.027 0.925 7.745 1.00 96.25 100 THR A C 1
ATOM 755 O O . THR A 1 100 ? -11.034 1.946 7.063 1.00 96.25 100 THR A O 1
ATOM 758 N N . LEU A 1 101 ? -10.313 0.799 8.863 1.00 95.25 101 LEU A N 1
ATOM 759 C CA . LEU A 1 101 ? -9.440 1.856 9.371 1.00 95.25 101 LEU A CA 1
ATOM 760 C C . LEU A 1 101 ? -8.124 1.873 8.594 1.00 95.25 101 LEU A C 1
ATOM 762 O O . LEU A 1 101 ? -7.736 2.924 8.089 1.00 95.25 101 LEU A O 1
ATOM 766 N N . ALA A 1 102 ? -7.526 0.695 8.395 1.00 96.44 102 ALA A N 1
ATOM 767 C CA . ALA A 1 102 ? -6.300 0.543 7.621 1.00 96.44 102 ALA A CA 1
ATOM 768 C C . ALA A 1 102 ? -6.449 1.088 6.192 1.00 96.44 102 ALA A C 1
ATOM 770 O O . ALA A 1 102 ? -5.547 1.754 5.699 1.00 96.44 102 ALA A O 1
ATOM 771 N N . TRP A 1 103 ? -7.598 0.869 5.544 1.00 97.62 103 TRP A N 1
ATOM 772 C CA . TRP A 1 103 ? -7.888 1.398 4.209 1.00 97.62 103 TRP A CA 1
ATOM 773 C C . TRP A 1 103 ? -7.800 2.925 4.151 1.00 97.62 103 TRP A C 1
ATOM 775 O O . TRP A 1 103 ? -7.125 3.473 3.285 1.00 97.62 103 TRP A O 1
ATOM 785 N N . VAL A 1 104 ? -8.480 3.610 5.076 1.00 96.94 104 VAL A N 1
ATOM 786 C CA . VAL A 1 104 ? -8.500 5.081 5.131 1.00 96.94 104 VAL A CA 1
ATOM 787 C C . VAL A 1 104 ? -7.109 5.625 5.446 1.00 96.94 104 VAL A C 1
ATOM 789 O O . VAL A 1 104 ? -6.693 6.626 4.865 1.00 96.94 104 VAL A O 1
ATOM 792 N N . GLU A 1 105 ? -6.378 4.960 6.340 1.00 95.38 105 GLU A N 1
ATOM 793 C CA . GLU A 1 105 ? -5.030 5.381 6.704 1.00 95.38 105 GLU A CA 1
ATOM 794 C C . GLU A 1 105 ? -4.046 5.187 5.545 1.00 95.38 105 GLU A C 1
ATOM 796 O O . GLU A 1 105 ? -3.268 6.086 5.247 1.00 95.38 105 GLU A O 1
ATOM 801 N N . VAL A 1 106 ? -4.110 4.061 4.832 1.00 97.12 106 VAL A N 1
ATOM 802 C CA . VAL A 1 106 ? -3.246 3.808 3.671 1.00 97.12 106 VAL A CA 1
ATOM 803 C C . VAL A 1 106 ? -3.550 4.775 2.526 1.00 97.12 106 VAL A C 1
ATOM 805 O O . VAL A 1 106 ? -2.610 5.323 1.959 1.00 97.12 106 VAL A O 1
ATOM 808 N N . ASP A 1 107 ? -4.822 5.063 2.230 1.00 97.50 107 ASP A N 1
ATOM 809 C CA . ASP A 1 107 ? -5.204 6.074 1.227 1.00 97.50 107 ASP A CA 1
ATOM 810 C C . ASP A 1 107 ? -4.586 7.445 1.544 1.00 97.50 107 ASP A C 1
ATOM 812 O O . ASP A 1 107 ? -3.998 8.094 0.674 1.00 97.50 107 ASP A O 1
ATOM 816 N N . LYS A 1 108 ? -4.651 7.865 2.812 1.00 95.88 108 LYS A N 1
ATOM 817 C CA . LYS A 1 108 ? -4.034 9.109 3.276 1.00 95.88 108 LYS A CA 1
ATOM 818 C C . LYS A 1 108 ? -2.509 9.066 3.167 1.00 95.88 108 LYS A C 1
ATOM 820 O O . LYS A 1 108 ? -1.913 10.019 2.683 1.00 95.88 108 LYS A O 1
ATOM 825 N N . ILE A 1 109 ? -1.874 7.974 3.588 1.00 95.56 109 ILE A N 1
ATOM 826 C CA . ILE A 1 109 ? -0.415 7.815 3.533 1.00 95.56 109 ILE A CA 1
ATOM 827 C C . ILE A 1 109 ? 0.099 7.886 2.097 1.00 95.56 109 ILE A C 1
ATOM 829 O O . ILE A 1 109 ? 1.102 8.548 1.849 1.00 95.56 109 ILE A O 1
ATOM 833 N N . LEU A 1 110 ? -0.577 7.227 1.154 1.00 95.25 110 LEU A N 1
ATOM 834 C CA . LEU A 1 110 ? -0.207 7.266 -0.259 1.00 95.25 110 LEU A CA 1
ATOM 835 C C . LEU A 1 110 ? -0.270 8.703 -0.803 1.00 95.25 110 LEU A C 1
ATOM 837 O O . LEU A 1 110 ? 0.648 9.129 -1.501 1.00 95.25 110 LEU A O 1
ATOM 841 N N . GLN A 1 111 ? -1.290 9.476 -0.418 1.00 92.81 111 GLN A N 1
ATOM 842 C CA . GLN A 1 111 ? -1.399 10.898 -0.767 1.00 92.81 111 GLN A CA 1
ATOM 843 C C . GLN A 1 111 ? -0.316 11.758 -0.097 1.00 92.81 111 GLN A C 1
ATOM 845 O O . GLN A 1 111 ? 0.330 12.557 -0.772 1.00 92.81 111 GLN A O 1
ATOM 850 N N . ASP A 1 112 ? -0.087 11.580 1.207 1.00 92.19 112 ASP A N 1
ATOM 851 C CA . ASP A 1 112 ? 0.915 12.323 1.986 1.00 92.19 112 ASP A CA 1
ATOM 852 C C . ASP A 1 112 ? 2.348 12.032 1.507 1.00 92.19 112 ASP A C 1
ATOM 854 O O . ASP A 1 112 ? 3.226 12.888 1.606 1.00 92.19 112 ASP A O 1
ATOM 858 N N . ALA A 1 113 ? 2.590 10.829 0.981 1.00 89.88 113 ALA A N 1
ATOM 859 C CA . ALA A 1 113 ? 3.856 10.417 0.382 1.00 89.88 113 ALA A CA 1
ATOM 860 C C . ALA A 1 113 ? 4.003 10.833 -1.097 1.00 89.88 113 ALA A C 1
ATOM 862 O O . ALA A 1 113 ? 4.979 10.440 -1.736 1.00 89.88 113 ALA A O 1
ATOM 863 N N . GLU A 1 114 ? 3.053 11.603 -1.643 1.00 90.31 114 GLU A N 1
ATOM 864 C CA . GLU A 1 114 ? 3.012 12.040 -3.048 1.00 90.31 114 GLU A CA 1
ATOM 865 C C . GLU A 1 114 ? 3.049 10.868 -4.055 1.00 90.31 114 GLU A C 1
ATOM 867 O O . GLU A 1 114 ? 3.542 11.001 -5.176 1.00 90.31 114 GLU A O 1
ATOM 872 N N . ILE A 1 115 ? 2.517 9.704 -3.664 1.00 93.06 115 ILE A N 1
ATOM 873 C CA . ILE A 1 115 ? 2.418 8.517 -4.517 1.00 93.06 115 ILE A CA 1
ATOM 874 C C . ILE A 1 115 ? 1.165 8.647 -5.382 1.00 93.06 115 ILE A C 1
ATOM 876 O O . ILE A 1 115 ? 0.063 8.889 -4.885 1.00 93.06 115 ILE A O 1
ATOM 880 N N . GLN A 1 116 ? 1.315 8.470 -6.695 1.00 94.44 116 GLN A N 1
ATOM 881 C CA . GLN A 1 116 ? 0.191 8.594 -7.615 1.00 94.44 116 GLN A CA 1
ATOM 882 C C . GLN A 1 116 ? -0.739 7.388 -7.479 1.00 94.44 116 GLN A C 1
ATOM 884 O O . GLN A 1 116 ? -0.366 6.274 -7.837 1.00 94.44 116 GLN A O 1
ATOM 889 N N . ILE A 1 117 ? -1.966 7.624 -7.015 1.00 96.75 117 ILE A N 1
ATOM 890 C CA . ILE A 1 117 ? -3.046 6.634 -7.024 1.00 96.75 117 ILE A CA 1
ATOM 891 C C . ILE A 1 117 ? -3.768 6.735 -8.372 1.00 96.75 117 ILE A C 1
ATOM 893 O O . ILE A 1 117 ? -4.405 7.745 -8.671 1.00 96.75 117 ILE A O 1
ATOM 897 N N . ASN A 1 118 ? -3.662 5.689 -9.187 1.00 97.06 118 ASN A N 1
ATOM 898 C CA . ASN A 1 118 ? -4.321 5.590 -10.489 1.00 97.06 118 ASN A CA 1
ATOM 899 C C . ASN A 1 118 ? -5.777 5.140 -10.343 1.00 97.06 118 ASN A C 1
ATOM 901 O O . ASN A 1 118 ? -6.671 5.666 -11.003 1.00 97.06 118 ASN A O 1
ATOM 905 N N . GLU A 1 119 ? -6.010 4.163 -9.471 1.00 97.06 119 GLU A N 1
ATOM 906 C CA . GLU A 1 119 ? -7.324 3.586 -9.207 1.00 97.06 119 GLU A CA 1
ATOM 907 C C . GLU A 1 119 ? -7.360 3.030 -7.784 1.00 97.06 119 GLU A C 1
ATOM 909 O O . GLU A 1 119 ? -6.336 2.619 -7.241 1.00 97.06 119 GLU A O 1
ATOM 914 N N . GLN A 1 120 ? -8.540 3.018 -7.172 1.00 97.00 120 GLN A N 1
ATOM 915 C CA . GLN A 1 120 ? -8.756 2.357 -5.894 1.00 97.00 120 GLN A CA 1
ATOM 916 C C . GLN A 1 120 ? -10.122 1.678 -5.880 1.00 97.00 120 GLN A C 1
ATOM 918 O O . GLN A 1 120 ? -11.125 2.275 -6.280 1.00 97.00 120 GLN A O 1
ATOM 923 N N . ASP A 1 121 ? -10.167 0.445 -5.391 1.00 97.75 121 ASP A N 1
ATOM 924 C CA . ASP A 1 121 ? -11.401 -0.295 -5.169 1.00 97.75 121 ASP A CA 1
ATOM 925 C C . ASP A 1 121 ? -11.387 -0.912 -3.770 1.00 97.75 121 ASP A C 1
ATOM 927 O O . ASP A 1 121 ? -10.714 -1.902 -3.476 1.00 97.75 121 ASP A O 1
ATOM 931 N N . ARG A 1 122 ? -12.186 -0.314 -2.886 1.00 96.56 122 ARG A N 1
ATOM 932 C CA . ARG A 1 122 ? -12.331 -0.760 -1.500 1.00 96.56 122 ARG A CA 1
ATOM 933 C C . ARG A 1 122 ? -13.028 -2.116 -1.379 1.00 96.56 122 ARG A C 1
ATOM 935 O O . ARG A 1 122 ? -12.859 -2.783 -0.364 1.00 96.56 122 ARG A O 1
ATOM 942 N N . ASN A 1 123 ? -13.824 -2.522 -2.367 1.00 96.88 123 ASN A N 1
ATOM 943 C CA . ASN A 1 123 ? -14.523 -3.805 -2.331 1.00 96.88 123 ASN A CA 1
ATOM 944 C C . ASN A 1 123 ? -13.557 -4.966 -2.581 1.00 96.88 123 ASN A C 1
ATOM 946 O O . ASN A 1 123 ? -13.730 -6.033 -1.997 1.00 96.88 123 ASN A O 1
ATOM 950 N N . THR A 1 124 ? -12.559 -4.760 -3.443 1.00 96.75 124 THR A N 1
ATOM 951 C CA . THR A 1 124 ? -11.498 -5.739 -3.724 1.00 96.75 124 THR A CA 1
ATOM 952 C C . THR A 1 124 ? -10.283 -5.564 -2.818 1.00 96.75 124 THR A C 1
ATOM 954 O O . THR A 1 124 ? -9.490 -6.491 -2.693 1.00 96.75 124 THR A O 1
ATOM 957 N N . GLY A 1 125 ? -10.155 -4.411 -2.156 1.00 97.50 125 GLY A N 1
ATOM 958 C CA . GLY A 1 125 ? -9.028 -4.115 -1.282 1.00 97.50 125 GLY A CA 1
ATOM 959 C C . GLY A 1 125 ? -7.775 -3.700 -2.051 1.00 97.50 125 GLY A C 1
ATOM 960 O O . GLY A 1 125 ? -6.680 -3.888 -1.535 1.00 97.50 125 GLY A O 1
ATOM 961 N N . ILE A 1 126 ? -7.909 -3.132 -3.253 1.00 98.19 126 ILE A N 1
ATOM 962 C CA . ILE A 1 126 ? -6.775 -2.851 -4.145 1.00 98.19 126 ILE A CA 1
ATOM 963 C C . ILE A 1 126 ? -6.627 -1.349 -4.414 1.00 98.19 126 ILE A C 1
ATOM 965 O O . ILE A 1 126 ? -7.590 -0.685 -4.801 1.00 98.19 126 ILE A O 1
ATOM 969 N N . PHE A 1 127 ? -5.402 -0.834 -4.279 1.00 98.38 127 PHE A N 1
ATOM 970 C CA . PHE A 1 127 ? -4.977 0.447 -4.853 1.00 98.38 127 PHE A CA 1
ATOM 971 C C . PHE A 1 127 ? -4.000 0.203 -6.003 1.00 98.38 127 PHE A C 1
ATOM 973 O O . PHE A 1 127 ? -2.943 -0.387 -5.794 1.00 98.38 127 PHE A O 1
ATOM 980 N N . ASN A 1 128 ? -4.298 0.713 -7.192 1.00 98.00 128 ASN A N 1
ATOM 981 C CA . ASN A 1 128 ? -3.348 0.751 -8.299 1.00 98.00 128 ASN A CA 1
ATOM 982 C C . ASN A 1 128 ? -2.554 2.050 -8.197 1.00 98.00 128 ASN A C 1
ATOM 984 O O . ASN A 1 128 ? -3.139 3.134 -8.262 1.00 98.00 128 ASN A O 1
ATOM 988 N N . VAL A 1 129 ? -1.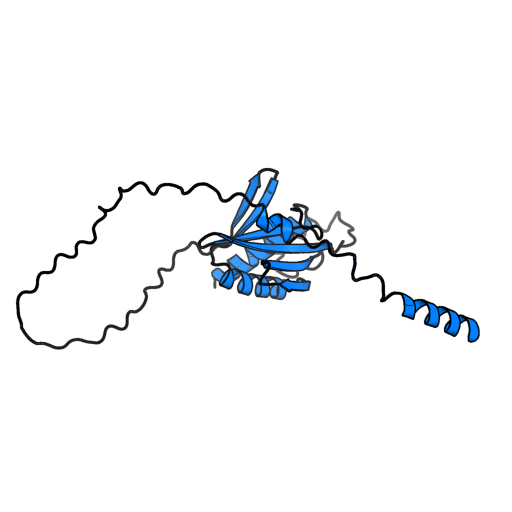237 1.957 -8.040 1.00 96.81 129 VAL A N 1
ATOM 989 C CA . VAL A 1 129 ? -0.358 3.109 -7.807 1.00 96.81 129 VAL A CA 1
ATOM 990 C C . VAL A 1 129 ? 0.824 3.113 -8.764 1.00 96.81 129 VAL A C 1
ATOM 992 O O . VAL A 1 129 ? 1.284 2.053 -9.171 1.00 96.81 129 VAL A O 1
ATOM 995 N N . THR A 1 130 ? 1.351 4.292 -9.082 1.00 94.62 130 THR A N 1
ATOM 996 C CA . THR A 1 130 ? 2.639 4.443 -9.773 1.00 94.62 130 THR A CA 1
ATOM 997 C C . THR A 1 130 ? 3.681 4.933 -8.773 1.00 94.62 130 THR A C 1
ATOM 999 O O . THR A 1 130 ? 3.476 5.951 -8.108 1.00 94.62 130 THR A O 1
ATOM 1002 N N . TYR A 1 131 ? 4.807 4.227 -8.669 1.00 90.94 131 TYR A N 1
ATOM 1003 C CA . TYR A 1 131 ? 5.869 4.525 -7.708 1.00 90.94 131 TYR A CA 1
ATOM 1004 C C . TYR A 1 131 ? 7.249 4.594 -8.373 1.00 90.94 131 TYR A C 1
ATOM 1006 O O . TYR A 1 131 ? 7.583 3.773 -9.226 1.00 90.94 131 TYR A O 1
ATOM 1014 N N . SER A 1 132 ? 8.075 5.556 -7.950 1.00 85.50 132 SER A N 1
ATOM 1015 C CA . SER A 1 132 ? 9.490 5.663 -8.322 1.00 85.50 132 SER A CA 1
ATOM 1016 C C . SER A 1 132 ? 10.356 6.031 -7.120 1.00 85.50 132 SER A C 1
ATOM 1018 O O . SER A 1 132 ? 10.013 6.896 -6.315 1.00 85.50 132 SER A O 1
ATOM 1020 N N . LEU A 1 133 ? 11.546 5.430 -7.028 1.00 74.44 133 LEU A N 1
ATOM 1021 C CA . LEU A 1 133 ? 12.540 5.757 -5.990 1.00 74.44 133 LEU A CA 1
ATOM 1022 C C . LEU A 1 133 ? 13.092 7.190 -6.109 1.00 74.44 133 LEU A C 1
ATOM 1024 O O . LEU A 1 133 ? 13.626 7.756 -5.141 1.00 74.44 133 LEU A O 1
ATOM 1028 N N . GLU A 1 134 ? 12.960 7.783 -7.295 1.00 64.50 134 GLU A N 1
ATOM 1029 C CA . GLU A 1 134 ? 13.208 9.194 -7.564 1.00 64.50 134 GLU A CA 1
ATOM 1030 C C . GLU A 1 134 ? 11.905 9.973 -7.346 1.00 64.50 134 GLU A C 1
ATOM 1032 O O . GLU A 1 134 ? 11.024 9.965 -8.201 1.00 64.50 134 GLU A O 1
ATOM 1037 N N . GLY A 1 135 ? 11.756 10.597 -6.173 1.00 51.62 135 GLY A N 1
ATOM 1038 C CA . GLY A 1 135 ? 10.574 11.415 -5.868 1.00 51.62 135 GLY A CA 1
ATOM 1039 C C . GLY A 1 135 ? 10.236 11.599 -4.388 1.00 51.62 135 GLY A C 1
ATOM 1040 O O . GLY A 1 135 ? 9.608 12.588 -4.046 1.00 51.62 135 GLY A O 1
ATOM 1041 N N . GLY A 1 136 ? 10.701 10.728 -3.484 1.00 45.12 136 GLY A N 1
ATOM 1042 C CA . GLY A 1 136 ? 10.401 10.858 -2.050 1.00 45.12 136 GLY A CA 1
ATOM 1043 C C . GLY A 1 136 ? 11.185 11.989 -1.379 1.00 45.12 136 GLY A C 1
ATOM 1044 O O . GLY A 1 136 ? 12.355 11.815 -1.008 1.00 45.12 136 GLY A O 1
ATOM 1045 N N . SER A 1 137 ? 10.562 13.157 -1.241 1.00 43.78 137 SER A N 1
ATOM 1046 C CA . SER A 1 137 ? 11.152 14.314 -0.583 1.00 43.78 137 SER A CA 1
ATOM 1047 C C . SER A 1 137 ? 11.013 14.227 0.951 1.00 43.78 137 SER A C 1
ATOM 1049 O O . SER A 1 137 ? 9.945 14.018 1.505 1.00 43.78 137 SER A O 1
ATOM 1051 N N . GLN A 1 138 ? 12.156 14.409 1.627 1.00 46.84 138 GLN A N 1
ATOM 1052 C CA . GLN A 1 138 ? 12.286 15.061 2.940 1.00 46.84 138 GLN A CA 1
ATOM 1053 C C . GLN A 1 138 ? 11.922 14.283 4.221 1.00 46.84 138 GLN A C 1
ATOM 1055 O O . GLN A 1 138 ? 11.264 14.813 5.106 1.00 46.84 138 GLN A O 1
ATOM 1060 N N . GLN A 1 139 ? 12.597 13.153 4.455 1.00 44.78 139 GLN A N 1
ATOM 1061 C CA . GLN A 1 139 ? 13.392 13.035 5.695 1.00 44.78 139 GLN A CA 1
ATOM 1062 C C . GLN A 1 139 ? 14.649 12.182 5.493 1.00 44.78 139 GLN A C 1
ATOM 1064 O O . GLN A 1 139 ? 14.969 11.249 6.223 1.00 44.78 139 GLN A O 1
ATOM 1069 N N . ARG A 1 140 ? 15.413 12.537 4.460 1.00 47.25 140 ARG A N 1
ATOM 1070 C CA . ARG A 1 140 ? 16.723 11.956 4.157 1.00 47.25 140 ARG A CA 1
ATOM 1071 C C . ARG A 1 140 ? 17.823 12.692 4.935 1.00 47.25 140 ARG A C 1
ATOM 1073 O O . ARG A 1 140 ? 18.629 13.431 4.378 1.00 47.25 140 ARG A O 1
ATOM 1080 N N . GLY A 1 141 ? 17.835 12.515 6.256 1.00 49.62 141 GLY A N 1
ATOM 1081 C CA . GLY A 1 141 ? 18.918 12.982 7.123 1.00 49.62 141 GLY A CA 1
ATOM 1082 C C . GLY A 1 141 ? 20.153 12.088 6.983 1.00 49.62 141 GLY A C 1
ATOM 1083 O O . GLY A 1 141 ? 20.098 10.907 7.296 1.00 49.62 141 GLY A O 1
ATOM 1084 N N . LEU A 1 142 ? 21.270 12.653 6.519 1.00 58.91 142 LEU A N 1
ATOM 1085 C CA . LEU A 1 142 ? 22.643 12.110 6.561 1.00 58.91 142 LEU A CA 1
ATOM 1086 C C . LEU A 1 142 ? 22.971 10.842 5.739 1.00 58.91 142 LEU A C 1
ATOM 1088 O O . LEU A 1 142 ? 24.129 10.680 5.360 1.00 58.91 142 LEU A O 1
ATOM 1092 N N . PHE A 1 143 ? 22.014 9.983 5.381 1.00 57.50 143 PHE A N 1
ATOM 1093 C CA . PHE A 1 143 ? 22.313 8.728 4.663 1.00 57.50 143 PHE A CA 1
ATOM 1094 C C . PHE A 1 143 ? 22.343 8.852 3.130 1.00 57.50 143 PHE A C 1
ATOM 1096 O O . PHE A 1 143 ? 22.873 7.982 2.445 1.00 57.50 143 PHE A O 1
ATOM 1103 N N . THR A 1 144 ? 21.833 9.946 2.558 1.00 55.81 144 THR A N 1
ATOM 1104 C CA . THR A 1 144 ? 21.802 10.138 1.090 1.00 55.81 144 THR A CA 1
ATOM 1105 C C . THR A 1 144 ? 23.101 10.713 0.530 1.00 55.81 144 THR A C 1
ATOM 1107 O O . THR A 1 144 ? 23.357 10.594 -0.664 1.00 55.81 144 THR A O 1
ATOM 1110 N N . MET A 1 145 ? 23.969 11.266 1.382 1.00 56.97 145 MET A N 1
ATOM 1111 C CA . MET A 1 145 ? 25.218 11.897 0.940 1.00 56.97 145 MET A CA 1
ATOM 1112 C C . MET A 1 145 ? 26.291 10.893 0.488 1.00 56.97 145 MET A C 1
ATOM 1114 O O . MET A 1 145 ? 27.254 11.285 -0.160 1.00 56.97 145 MET A O 1
ATOM 1118 N N . ILE A 1 146 ? 26.115 9.602 0.787 1.00 57.12 146 ILE A N 1
ATOM 1119 C CA . ILE A 1 146 ? 27.050 8.529 0.411 1.00 57.12 146 ILE A CA 1
ATOM 1120 C C . ILE A 1 146 ? 26.600 7.701 -0.804 1.00 57.12 146 ILE A C 1
ATOM 1122 O O . ILE A 1 146 ? 27.422 6.988 -1.365 1.00 57.12 146 ILE A O 1
ATOM 1126 N N . ARG A 1 147 ? 25.341 7.820 -1.262 1.00 58.22 147 ARG A N 1
ATOM 1127 C CA . ARG A 1 147 ? 24.852 7.148 -2.491 1.00 58.22 147 ARG A CA 1
ATOM 1128 C C . ARG A 1 147 ? 24.957 8.031 -3.742 1.00 58.22 147 ARG A C 1
ATOM 1130 O O . ARG A 1 147 ? 24.923 7.523 -4.855 1.00 58.22 147 ARG A O 1
ATOM 1137 N N . SER A 1 148 ? 25.123 9.347 -3.583 1.00 52.44 148 SER A N 1
ATOM 1138 C CA . SER A 1 148 ? 25.140 10.309 -4.697 1.00 52.44 148 SER A CA 1
ATOM 1139 C C . SER A 1 148 ? 26.455 10.367 -5.490 1.00 52.44 148 SER A C 1
ATOM 1141 O O . SER A 1 148 ? 26.611 11.266 -6.311 1.00 52.44 148 SER A O 1
ATOM 1143 N N . LEU A 1 149 ? 27.414 9.467 -5.238 1.00 55.47 149 LEU A N 1
ATOM 1144 C CA . LEU A 1 149 ? 28.711 9.455 -5.930 1.00 55.47 149 LEU A CA 1
ATOM 1145 C C . LEU A 1 149 ? 28.807 8.419 -7.065 1.00 55.47 149 LEU A C 1
ATOM 1147 O O . LEU A 1 149 ? 29.692 8.570 -7.898 1.00 55.47 149 LEU A O 1
ATOM 1151 N N . ASP A 1 150 ? 27.882 7.453 -7.164 1.00 56.06 150 ASP A N 1
ATOM 1152 C CA . ASP A 1 150 ? 28.027 6.301 -8.081 1.00 56.06 150 ASP A CA 1
ATOM 1153 C C . ASP A 1 150 ? 26.796 5.963 -8.949 1.00 56.06 150 ASP A C 1
ATOM 1155 O O . ASP A 1 150 ? 26.753 4.904 -9.569 1.00 56.06 150 ASP A O 1
ATOM 1159 N N . PHE A 1 151 ? 25.774 6.817 -9.041 1.00 50.56 151 PHE A N 1
ATOM 1160 C CA . PHE A 1 151 ? 24.490 6.365 -9.590 1.00 50.56 151 PHE A CA 1
ATOM 1161 C C . PHE A 1 151 ? 23.841 7.392 -10.513 1.00 50.56 151 PHE A C 1
ATOM 1163 O O . PHE A 1 151 ? 23.190 8.341 -10.086 1.00 50.56 151 PHE A O 1
ATOM 1170 N N . SER A 1 152 ? 24.058 7.185 -11.811 1.00 48.62 152 SER A N 1
ATOM 1171 C CA . SER A 1 152 ? 23.209 7.736 -12.864 1.00 48.62 152 SER A CA 1
ATOM 1172 C C . SER A 1 152 ? 22.053 6.760 -13.064 1.00 48.62 152 SER A C 1
ATOM 1174 O O . SER A 1 152 ? 22.262 5.700 -13.650 1.00 48.62 152 SER A O 1
ATOM 1176 N N . THR A 1 153 ? 20.855 7.089 -12.594 1.00 46.31 153 THR A N 1
ATOM 1177 C CA . THR A 1 153 ? 19.645 6.326 -12.925 1.00 46.31 153 THR A CA 1
ATOM 1178 C C . THR A 1 153 ? 18.608 7.203 -13.546 1.00 46.31 153 THR A C 1
ATOM 1180 O O . THR A 1 153 ? 18.237 8.238 -13.015 1.00 46.31 153 THR A O 1
ATOM 1183 N N . SER A 1 154 ? 18.117 6.723 -14.672 1.00 46.41 154 SER A N 1
ATOM 1184 C CA . SER A 1 154 ? 16.780 7.014 -15.132 1.00 46.41 154 SER A CA 1
ATOM 1185 C C . SER A 1 154 ? 15.814 6.347 -14.153 1.00 46.41 154 SER A C 1
ATOM 1187 O O . SER A 1 154 ? 15.833 5.124 -14.031 1.00 46.41 154 SER A O 1
ATOM 1189 N N . GLY A 1 155 ? 15.046 7.138 -13.408 1.00 55.62 155 GLY A N 1
ATOM 1190 C CA . GLY A 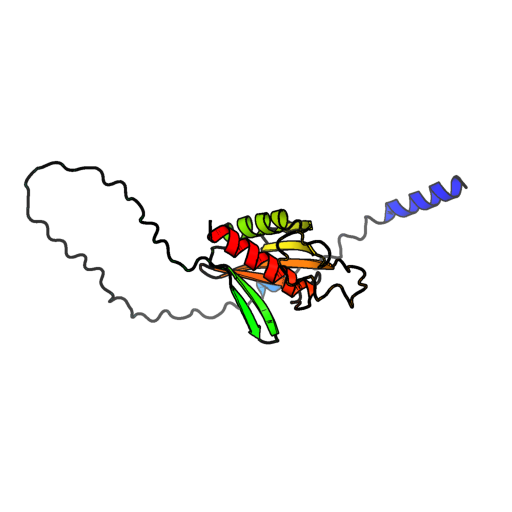1 155 ? 13.960 6.652 -12.572 1.00 55.62 155 GLY A CA 1
ATOM 1191 C C . GLY A 1 155 ? 12.945 5.894 -13.414 1.00 55.62 155 GLY A C 1
ATOM 1192 O O . GLY A 1 155 ? 12.213 6.492 -14.199 1.00 55.62 155 GLY A O 1
ATOM 1193 N N . ASP A 1 156 ? 12.936 4.574 -13.264 1.00 70.88 156 ASP A N 1
ATOM 1194 C CA . ASP A 1 156 ? 11.884 3.731 -13.812 1.00 70.88 156 ASP A CA 1
ATOM 1195 C C . ASP A 1 156 ? 10.709 3.799 -12.832 1.00 70.88 156 ASP A C 1
ATOM 1197 O O . ASP A 1 156 ? 10.742 3.221 -11.741 1.00 70.88 156 ASP A O 1
ATOM 1201 N N . SER A 1 157 ? 9.729 4.639 -13.162 1.00 82.69 157 SER A N 1
ATOM 1202 C CA . SER A 1 157 ? 8.435 4.638 -12.487 1.00 82.69 157 SER A CA 1
ATOM 1203 C C . SER A 1 157 ? 7.691 3.373 -12.887 1.00 82.69 157 SER A C 1
ATOM 1205 O O . SER A 1 157 ? 7.540 3.102 -14.076 1.00 82.69 157 SER A O 1
ATOM 1207 N N . GLN A 1 158 ? 7.214 2.619 -11.903 1.00 90.88 158 GLN A N 1
ATOM 1208 C CA . GLN A 1 158 ? 6.531 1.352 -12.129 1.00 90.88 158 GLN A CA 1
ATOM 1209 C C . GLN A 1 158 ? 5.153 1.349 -11.470 1.00 90.88 158 GLN A C 1
ATOM 1211 O O . GLN A 1 158 ? 4.954 1.949 -10.410 1.00 90.88 158 GLN A O 1
ATOM 1216 N N . ASP A 1 159 ? 4.210 0.677 -12.126 1.00 94.75 159 ASP A N 1
ATOM 1217 C CA . ASP A 1 159 ? 2.853 0.493 -11.631 1.00 94.75 159 ASP A CA 1
ATOM 1218 C C . ASP A 1 159 ? 2.767 -0.758 -10.751 1.00 94.75 159 ASP A C 1
ATOM 1220 O O . ASP A 1 159 ? 3.297 -1.818 -11.096 1.00 94.75 159 ASP A O 1
ATOM 1224 N N . TYR A 1 160 ? 2.075 -0.625 -9.624 1.00 96.38 160 TYR A N 1
ATOM 1225 C CA . TYR A 1 160 ? 1.886 -1.664 -8.619 1.00 96.38 160 TYR A CA 1
ATOM 1226 C C . TYR A 1 160 ? 0.434 -1.735 -8.167 1.00 96.38 160 TYR A C 1
ATOM 1228 O O . TYR A 1 160 ? -0.279 -0.730 -8.163 1.00 96.38 160 TYR A O 1
ATOM 1236 N N . GLN A 1 161 ? 0.038 -2.907 -7.680 1.00 97.94 161 GLN A N 1
ATOM 1237 C CA . GLN A 1 161 ? -1.187 -3.079 -6.912 1.00 97.94 161 GLN A CA 1
ATOM 1238 C C . GLN A 1 161 ? -0.835 -3.213 -5.428 1.00 97.94 161 GLN A C 1
ATOM 1240 O O . GLN A 1 161 ? -0.125 -4.130 -5.016 1.00 97.94 161 GLN A O 1
ATOM 1245 N N . VAL A 1 162 ? -1.342 -2.304 -4.604 1.00 97.94 162 VAL A N 1
ATOM 1246 C CA . VAL A 1 162 ? -1.278 -2.387 -3.144 1.00 97.94 162 VAL A CA 1
ATOM 1247 C C . VAL A 1 162 ? -2.545 -3.088 -2.674 1.00 97.94 162 VAL A C 1
ATOM 1249 O O . VAL A 1 162 ? -3.630 -2.511 -2.722 1.00 97.94 162 VAL A O 1
ATOM 1252 N N . SER A 1 163 ? -2.417 -4.341 -2.247 1.00 98.12 163 SER A N 1
ATOM 1253 C CA . SER A 1 163 ? -3.548 -5.180 -1.844 1.00 98.12 163 SER A CA 1
ATOM 1254 C C . SER A 1 163 ? -3.635 -5.271 -0.326 1.00 98.12 163 SER A C 1
ATOM 1256 O O . SER A 1 163 ? -2.694 -5.720 0.325 1.00 98.12 163 SER A O 1
ATOM 1258 N N . LEU A 1 164 ? -4.776 -4.876 0.234 1.00 98.25 164 LEU A N 1
ATOM 1259 C CA . LEU A 1 164 ? -5.095 -4.911 1.656 1.00 98.25 164 LEU A CA 1
ATOM 1260 C C . LEU A 1 164 ? -6.129 -6.004 1.920 1.00 98.25 164 LEU A C 1
ATOM 1262 O O . LEU A 1 164 ? -7.215 -6.005 1.347 1.00 98.25 164 LEU A O 1
ATOM 1266 N N . THR A 1 165 ? -5.823 -6.906 2.846 1.00 97.75 165 THR A N 1
ATOM 1267 C CA . THR A 1 165 ? -6.717 -7.989 3.267 1.00 97.75 165 THR A CA 1
ATOM 1268 C C . THR A 1 165 ? -6.932 -7.937 4.774 1.00 97.75 165 THR A C 1
ATOM 1270 O O . THR A 1 165 ? -5.980 -7.985 5.549 1.00 97.75 165 THR A O 1
ATOM 1273 N N . GLY A 1 166 ? -8.189 -7.840 5.212 1.00 96.69 166 GLY A N 1
ATOM 1274 C CA . GLY A 1 166 ? -8.534 -7.928 6.632 1.00 96.69 166 GLY A CA 1
ATOM 1275 C C . GLY A 1 166 ? -8.404 -9.360 7.154 1.00 96.69 166 GLY A C 1
ATOM 1276 O O . GLY A 1 166 ? -8.994 -10.279 6.589 1.00 96.69 166 GLY A O 1
ATOM 1277 N N . VAL A 1 167 ? -7.664 -9.547 8.247 1.00 95.00 167 VAL A N 1
ATOM 1278 C CA . VAL A 1 167 ? -7.437 -10.842 8.903 1.00 95.00 167 VAL A CA 1
ATOM 1279 C C . VAL A 1 167 ? -7.666 -10.691 10.406 1.00 95.00 167 VAL A C 1
ATOM 1281 O O . VAL A 1 167 ? -6.778 -10.282 11.155 1.00 95.00 167 VAL A O 1
ATOM 1284 N N . GLY A 1 168 ? -8.869 -11.036 10.871 1.00 92.50 168 GLY A N 1
ATOM 1285 C CA . GLY A 1 168 ? -9.249 -10.822 12.270 1.00 92.50 168 GLY A CA 1
ATOM 1286 C C . GLY A 1 168 ? -9.224 -9.332 12.602 1.00 92.50 168 GLY A C 1
ATOM 1287 O O . GLY A 1 168 ? -9.923 -8.573 11.950 1.00 92.50 168 GLY A O 1
ATOM 1288 N N . ASN A 1 169 ? -8.395 -8.932 13.570 1.00 91.94 169 ASN A N 1
ATOM 1289 C CA . ASN A 1 169 ? -8.248 -7.545 14.023 1.00 91.94 169 ASN A CA 1
ATOM 1290 C C . ASN A 1 169 ? -7.034 -6.800 13.448 1.00 91.94 169 ASN A C 1
ATOM 1292 O O . ASN A 1 169 ? -6.633 -5.761 13.977 1.00 91.94 169 ASN A O 1
ATOM 1296 N N . LYS A 1 170 ? -6.416 -7.356 12.406 1.00 95.00 170 LYS A N 1
ATOM 1297 C CA . LYS A 1 170 ? -5.296 -6.754 11.685 1.00 95.00 170 LYS A CA 1
ATOM 1298 C C . LYS A 1 170 ? -5.580 -6.743 10.187 1.00 95.00 170 LYS A C 1
ATOM 1300 O O . LYS A 1 170 ? -6.437 -7.475 9.696 1.00 95.00 170 LYS A O 1
ATOM 1305 N N . THR A 1 171 ? -4.820 -5.945 9.459 1.00 97.75 171 THR A N 1
ATOM 1306 C CA . THR A 1 171 ? -4.859 -5.876 8.002 1.00 97.75 171 THR A CA 1
ATOM 1307 C C . THR A 1 171 ? -3.489 -6.224 7.462 1.00 97.75 171 THR A C 1
ATOM 1309 O O . THR A 1 171 ? -2.473 -5.714 7.926 1.00 97.75 171 THR A O 1
ATOM 1312 N N . GLU A 1 172 ? -3.467 -7.116 6.490 1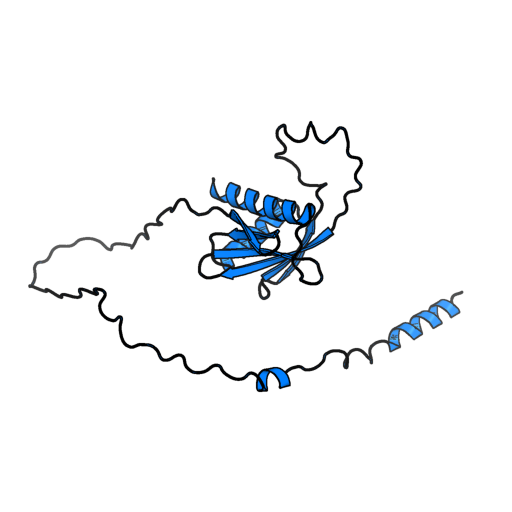.00 97.25 172 GLU A N 1
ATOM 1313 C CA . GLU A 1 172 ? -2.274 -7.556 5.788 1.00 97.25 172 GLU A CA 1
ATOM 1314 C C . GLU A 1 172 ? -2.191 -6.804 4.456 1.00 97.25 172 GLU A C 1
ATOM 1316 O O . GLU A 1 172 ? -3.129 -6.850 3.662 1.00 97.25 172 GLU A O 1
ATOM 1321 N N . LEU A 1 173 ? -1.099 -6.068 4.236 1.00 97.69 173 LEU A N 1
ATOM 1322 C CA . LEU A 1 173 ? -0.841 -5.283 3.031 1.00 97.69 173 LEU A CA 1
ATOM 1323 C C . LEU A 1 173 ? 0.341 -5.860 2.252 1.00 97.69 173 LEU A C 1
ATOM 1325 O O . LEU A 1 173 ? 1.461 -5.925 2.759 1.00 97.69 173 LEU A O 1
ATOM 1329 N N . VAL A 1 174 ? 0.099 -6.233 1.000 1.00 97.06 174 VAL A N 1
ATOM 1330 C CA . VAL A 1 174 ? 1.096 -6.803 0.082 1.00 97.06 174 VAL A CA 1
ATOM 1331 C C . VAL A 1 174 ? 1.217 -5.943 -1.168 1.00 97.06 174 VAL A C 1
ATOM 1333 O O . VAL A 1 174 ? 0.258 -5.273 -1.557 1.00 97.06 174 VAL A O 1
ATOM 1336 N N . ILE A 1 175 ? 2.387 -5.976 -1.806 1.00 96.69 175 ILE A N 1
ATOM 1337 C CA . ILE A 1 175 ? 2.593 -5.347 -3.114 1.00 96.69 175 ILE A CA 1
ATOM 1338 C C . ILE A 1 175 ? 2.598 -6.431 -4.179 1.00 96.69 175 ILE A C 1
ATOM 1340 O O . ILE A 1 175 ? 3.345 -7.410 -4.088 1.00 96.69 175 ILE A O 1
ATOM 1344 N N . LEU A 1 176 ? 1.750 -6.241 -5.179 1.00 96.25 176 LEU A N 1
ATOM 1345 C CA . LEU A 1 176 ? 1.619 -7.107 -6.334 1.00 96.25 176 LEU A CA 1
ATOM 1346 C C . LEU A 1 176 ? 1.994 -6.325 -7.597 1.00 96.25 176 LEU A C 1
ATOM 1348 O O . LEU A 1 176 ? 1.927 -5.092 -7.629 1.00 96.25 176 LEU A O 1
ATOM 1352 N N . ASP A 1 177 ? 2.383 -7.041 -8.640 1.00 95.25 177 ASP A N 1
ATOM 1353 C CA . ASP A 1 177 ? 2.462 -6.475 -9.983 1.00 95.25 177 ASP A CA 1
ATOM 1354 C C . ASP A 1 177 ? 1.058 -6.265 -10.587 1.00 95.25 177 ASP A C 1
ATOM 1356 O O . ASP A 1 177 ? 0.032 -6.574 -9.976 1.00 95.25 177 ASP A O 1
ATOM 1360 N N . MET A 1 178 ? 0.991 -5.735 -11.810 1.00 94.19 178 MET A N 1
ATOM 1361 C CA . MET A 1 178 ? -0.277 -5.517 -12.523 1.00 94.19 178 MET A CA 1
ATOM 1362 C C . MET A 1 178 ? -0.962 -6.818 -12.989 1.00 94.19 178 MET A C 1
ATOM 1364 O O . MET A 1 178 ? -2.119 -6.773 -13.406 1.00 94.19 178 MET A O 1
ATOM 1368 N N . GLU A 1 179 ? -0.287 -7.968 -12.911 1.00 95.56 179 GLU A N 1
ATOM 1369 C CA . GLU A 1 179 ? -0.857 -9.298 -13.180 1.00 95.56 179 GLU A CA 1
ATOM 1370 C C . GLU A 1 179 ? -1.470 -9.925 -11.910 1.00 95.56 179 GLU A C 1
ATOM 1372 O O . GLU A 1 179 ? -2.234 -10.888 -11.995 1.00 95.56 179 GLU A O 1
ATOM 1377 N N . GLY A 1 180 ? -1.217 -9.324 -10.740 1.00 94.12 180 GLY A N 1
ATOM 1378 C CA . GLY A 1 180 ? -1.712 -9.765 -9.437 1.00 94.12 180 GLY A CA 1
ATOM 1379 C C . GLY A 1 180 ? -0.789 -10.769 -8.746 1.00 94.12 180 GLY A C 1
ATOM 1380 O O . GLY A 1 180 ? -1.204 -11.413 -7.778 1.00 94.12 180 GLY A O 1
ATOM 1381 N N . GLU A 1 181 ? 0.449 -10.919 -9.218 1.00 94.12 181 GLU A N 1
ATOM 1382 C CA . GLU A 1 181 ? 1.456 -11.768 -8.589 1.00 94.12 181 GLU A CA 1
ATOM 1383 C C . GLU A 1 181 ? 2.289 -10.976 -7.578 1.00 94.12 181 GLU A C 1
ATOM 1385 O O . GLU A 1 181 ? 2.492 -9.769 -7.693 1.00 94.12 181 GLU A O 1
ATOM 1390 N N . TRP A 1 182 ? 2.770 -11.658 -6.539 1.00 93.31 182 TRP A N 1
ATOM 1391 C CA . TRP A 1 182 ? 3.583 -11.023 -5.505 1.00 93.31 182 TRP A CA 1
ATOM 1392 C C . TRP A 1 182 ? 4.924 -10.573 -6.078 1.00 93.31 182 TRP A C 1
ATOM 1394 O O . TRP A 1 182 ? 5.653 -11.381 -6.655 1.00 93.31 182 TRP A O 1
ATOM 1404 N N . ILE A 1 183 ? 5.291 -9.314 -5.828 1.00 91.69 183 ILE A N 1
ATOM 1405 C CA . ILE A 1 183 ? 6.551 -8.736 -6.299 1.00 91.69 183 ILE A CA 1
ATOM 1406 C C . ILE A 1 183 ? 7.375 -8.177 -5.136 1.00 91.69 183 ILE A C 1
ATOM 1408 O O . ILE A 1 183 ? 6.891 -7.435 -4.283 1.00 91.69 183 ILE A O 1
ATOM 1412 N N . SER A 1 184 ? 8.653 -8.548 -5.080 1.00 89.62 184 SER A N 1
ATOM 1413 C CA . SER A 1 184 ? 9.601 -8.138 -4.028 1.00 89.62 184 SER A CA 1
ATOM 1414 C C . SER A 1 184 ? 10.873 -7.530 -4.634 1.00 89.62 184 SER A C 1
ATOM 1416 O O . SER A 1 184 ? 11.985 -7.954 -4.318 1.00 89.62 184 SER A O 1
ATOM 1418 N N . ASP A 1 185 ? 10.710 -6.561 -5.537 1.00 89.69 185 ASP A N 1
ATOM 1419 C CA . ASP A 1 185 ? 11.803 -5.794 -6.146 1.00 89.69 185 ASP A CA 1
ATOM 1420 C C . ASP A 1 185 ? 12.249 -4.616 -5.241 1.00 89.69 185 ASP A C 1
ATOM 1422 O O . ASP A 1 185 ? 11.765 -4.441 -4.119 1.00 89.69 185 ASP A O 1
ATOM 1426 N N . GLU A 1 186 ? 13.245 -3.826 -5.659 1.00 89.31 186 GLU A N 1
ATOM 1427 C CA . GLU A 1 186 ? 13.745 -2.698 -4.845 1.00 89.31 186 GLU A CA 1
ATOM 1428 C C . GLU A 1 186 ? 12.654 -1.638 -4.606 1.00 89.31 186 GLU A C 1
ATOM 1430 O O . GLU A 1 186 ? 12.495 -1.136 -3.490 1.00 89.31 186 GLU A O 1
ATOM 1435 N N . ASN A 1 187 ? 11.880 -1.337 -5.647 1.00 89.94 187 ASN A N 1
ATOM 1436 C CA . ASN A 1 187 ? 10.809 -0.349 -5.634 1.00 89.94 187 ASN A CA 1
ATOM 1437 C C . ASN A 1 187 ? 9.652 -0.773 -4.707 1.00 89.94 187 ASN A C 1
ATOM 1439 O O . ASN A 1 187 ? 9.227 0.027 -3.875 1.00 89.94 187 ASN A O 1
ATOM 1443 N N . SER A 1 188 ? 9.181 -2.022 -4.783 1.00 92.50 188 SER A N 1
ATOM 1444 C CA . SER A 1 188 ? 8.077 -2.557 -3.976 1.00 92.50 188 SER A CA 1
ATOM 1445 C C . SER A 1 188 ? 8.446 -2.642 -2.497 1.00 92.50 188 SER A C 1
ATOM 1447 O O . SER A 1 188 ? 7.656 -2.265 -1.629 1.00 92.50 188 SER A O 1
ATOM 1449 N N . ASN A 1 189 ? 9.683 -3.041 -2.189 1.00 92.69 189 ASN A N 1
ATOM 1450 C CA . ASN A 1 189 ? 10.196 -3.051 -0.819 1.00 92.69 189 ASN A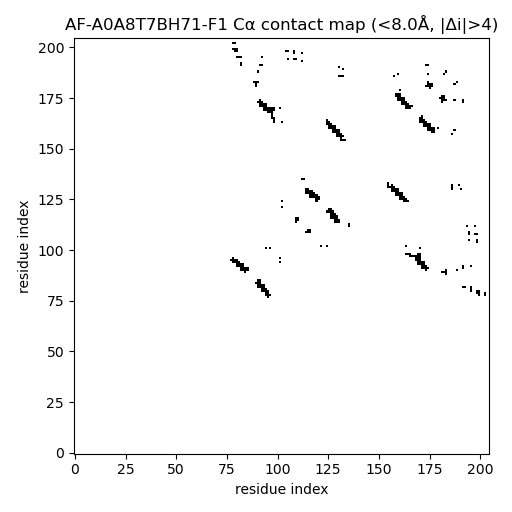 CA 1
ATOM 1451 C C . ASN A 1 189 ? 10.331 -1.634 -0.244 1.00 92.69 189 ASN A C 1
ATOM 1453 O O . ASN A 1 189 ? 10.048 -1.407 0.939 1.00 92.69 189 ASN A O 1
ATOM 1457 N N . SER A 1 190 ? 10.737 -0.668 -1.071 1.00 91.94 190 SER A N 1
ATOM 1458 C CA . SER A 1 190 ? 10.757 0.741 -0.680 1.00 91.94 190 SER A CA 1
ATOM 1459 C C . SER A 1 190 ? 9.345 1.277 -0.453 1.00 91.94 190 SER A C 1
ATOM 1461 O O . SER A 1 190 ? 9.114 1.922 0.565 1.00 91.94 190 SER A O 1
ATOM 1463 N N . LEU A 1 191 ? 8.387 0.947 -1.323 1.00 93.75 191 LEU A N 1
ATOM 1464 C CA . LEU A 1 191 ? 6.979 1.317 -1.174 1.00 93.75 191 LEU A CA 1
ATOM 1465 C C . LEU A 1 191 ? 6.383 0.771 0.136 1.00 93.75 191 LEU A C 1
ATOM 1467 O O . LEU A 1 191 ? 5.819 1.541 0.914 1.00 93.75 191 LEU A O 1
ATOM 1471 N N . LEU A 1 192 ? 6.586 -0.518 0.444 1.00 94.75 192 LEU A N 1
ATOM 1472 C CA . LEU A 1 192 ? 6.187 -1.113 1.731 1.00 94.75 192 LEU A CA 1
ATOM 1473 C C . LEU A 1 192 ? 6.794 -0.372 2.924 1.00 94.75 192 LEU A C 1
ATOM 1475 O O . LEU A 1 192 ? 6.114 -0.106 3.917 1.00 94.75 192 LEU A O 1
ATOM 1479 N N . THR A 1 193 ? 8.080 -0.034 2.825 1.00 94.12 193 THR A N 1
ATOM 1480 C CA . THR A 1 193 ? 8.808 0.693 3.869 1.00 94.12 193 THR A CA 1
ATOM 1481 C C . THR A 1 193 ? 8.245 2.099 4.061 1.00 94.12 193 THR A C 1
ATOM 1483 O O . THR A 1 193 ? 7.994 2.498 5.196 1.00 94.12 193 THR A O 1
ATOM 1486 N N . THR A 1 194 ? 7.977 2.827 2.973 1.00 93.75 194 THR A N 1
ATOM 1487 C CA . THR A 1 194 ? 7.355 4.156 3.010 1.00 93.75 194 THR A CA 1
ATOM 1488 C C . THR A 1 194 ? 5.998 4.104 3.706 1.00 93.75 194 THR A C 1
ATOM 1490 O O . THR A 1 194 ? 5.767 4.886 4.628 1.00 93.75 194 THR A O 1
ATOM 1493 N N . ILE A 1 195 ? 5.132 3.153 3.336 1.00 95.44 195 ILE A N 1
ATOM 1494 C CA . ILE A 1 195 ? 3.803 3.019 3.948 1.00 95.44 195 ILE A CA 1
ATOM 1495 C C . ILE A 1 195 ? 3.925 2.730 5.450 1.00 95.44 195 ILE A C 1
ATOM 1497 O O . ILE A 1 195 ? 3.286 3.399 6.264 1.00 95.44 195 ILE A O 1
ATOM 1501 N N . ARG A 1 196 ? 4.785 1.778 5.835 1.00 95.75 196 ARG A N 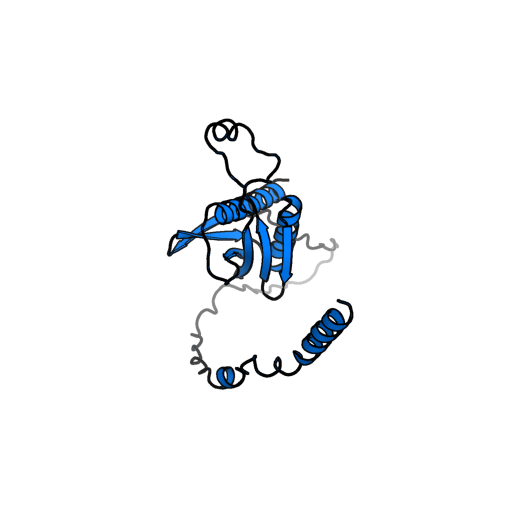1
ATOM 1502 C CA . ARG A 1 196 ? 5.041 1.442 7.244 1.00 95.75 196 ARG A CA 1
ATOM 1503 C C . ARG A 1 196 ? 5.505 2.657 8.044 1.00 95.75 196 ARG A C 1
ATOM 1505 O O . ARG A 1 196 ? 5.012 2.892 9.147 1.00 95.75 196 ARG A O 1
ATOM 1512 N N . ASP A 1 197 ? 6.483 3.390 7.525 1.00 93.38 197 ASP A N 1
ATOM 1513 C CA . ASP A 1 197 ? 7.116 4.485 8.253 1.00 93.38 197 ASP A CA 1
ATOM 1514 C C . ASP A 1 197 ? 6.129 5.639 8.454 1.00 93.38 197 ASP A C 1
ATOM 1516 O O . ASP A 1 197 ? 5.983 6.122 9.577 1.00 93.38 197 ASP A O 1
ATOM 1520 N N . HIS A 1 198 ? 5.374 6.014 7.416 1.00 92.62 198 HIS A N 1
ATOM 1521 C CA . HIS A 1 198 ? 4.313 7.018 7.534 1.00 92.62 198 HIS A CA 1
ATOM 1522 C C . HIS A 1 198 ? 3.222 6.590 8.521 1.00 92.62 198 HIS A C 1
ATOM 1524 O O . HIS A 1 198 ? 2.838 7.379 9.390 1.00 92.62 198 HIS A O 1
ATOM 1530 N N . TYR A 1 199 ? 2.778 5.330 8.452 1.00 94.12 199 TYR A N 1
ATOM 1531 C CA . TYR A 1 199 ? 1.816 4.785 9.405 1.00 94.12 199 TYR A CA 1
ATOM 1532 C C . TYR A 1 199 ? 2.336 4.907 10.842 1.00 94.12 199 TYR A C 1
ATOM 1534 O O . TYR A 1 199 ? 1.657 5.460 11.704 1.00 94.12 199 TYR A O 1
ATOM 1542 N N . ASN A 1 200 ? 3.567 4.471 11.114 1.00 93.81 200 ASN A N 1
ATOM 1543 C CA . ASN A 1 200 ? 4.130 4.504 12.465 1.00 93.81 200 ASN A CA 1
ATOM 1544 C C . ASN A 1 200 ? 4.367 5.934 12.976 1.00 93.81 200 ASN A C 1
ATOM 1546 O O . ASN A 1 200 ? 4.141 6.206 14.156 1.00 93.81 200 ASN A O 1
ATOM 1550 N N . ILE A 1 201 ? 4.765 6.863 12.101 1.00 90.62 201 ILE A N 1
ATOM 1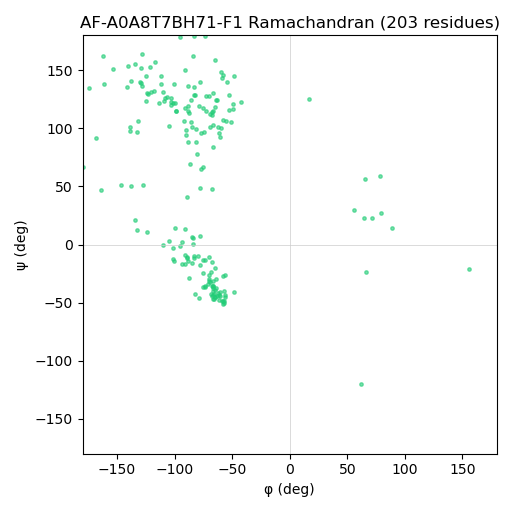551 C CA . ILE A 1 201 ? 4.910 8.285 12.444 1.00 90.62 201 ILE A CA 1
ATOM 1552 C C . ILE A 1 201 ? 3.556 8.883 12.840 1.00 90.62 201 ILE A C 1
ATOM 1554 O O . ILE A 1 201 ? 3.481 9.567 13.864 1.00 90.62 201 ILE A O 1
ATOM 1558 N N . SER A 1 202 ? 2.485 8.587 12.094 1.00 86.69 202 SER A N 1
ATOM 1559 C CA . SER A 1 202 ? 1.127 9.071 12.399 1.00 86.69 202 SER A CA 1
ATOM 1560 C C . SER A 1 202 ? 0.630 8.653 13.791 1.00 86.69 202 SER A C 1
ATOM 1562 O O . SER A 1 202 ? -0.162 9.364 14.399 1.00 86.69 202 SER A O 1
ATOM 1564 N N . ARG A 1 203 ? 1.135 7.528 14.320 1.00 85.81 203 ARG A N 1
ATOM 1565 C CA . ARG A 1 203 ? 0.757 6.945 15.621 1.00 85.81 203 ARG A CA 1
ATOM 1566 C C . ARG A 1 203 ? 1.575 7.451 16.798 1.00 85.81 203 ARG A C 1
ATOM 1568 O O . ARG A 1 203 ? 1.241 7.159 17.943 1.00 85.81 203 ARG A O 1
ATOM 1575 N N . SER A 1 204 ? 2.669 8.149 16.514 1.00 78.88 204 SER A N 1
ATOM 1576 C CA . SER A 1 204 ? 3.585 8.675 17.527 1.00 78.88 204 SER A CA 1
ATOM 1577 C C . SER A 1 204 ? 3.240 10.092 18.001 1.00 78.88 204 SER A C 1
ATOM 1579 O O . SER A 1 204 ? 3.849 10.562 18.962 1.00 78.88 204 SER A O 1
ATOM 1581 N N . GLN A 1 205 ? 2.289 10.756 17.336 1.00 58.31 205 GLN A N 1
ATOM 1582 C CA . GLN A 1 205 ? 1.827 12.119 17.626 1.00 58.31 205 GLN A CA 1
ATOM 1583 C C . GLN A 1 205 ? 0.489 12.109 18.364 1.00 58.31 205 GLN A C 1
ATOM 1585 O O . GLN A 1 205 ? 0.325 12.972 19.255 1.00 58.31 205 GLN A O 1
#

Nearest PDB structures (foldseek):
  2lae-assembly1_A  TM=6.787E-01  e=1.628E-06  Escherichia coli K-12
  5d0q-assembly1_C  TM=4.646E-01  e=1.011E-06  Escherichia coli
  6v05-assembly1_C  TM=4.463E-01  e=3.133E-06  Escherichia coli K-12
  6lys-assembly1_C  TM=4.286E-01  e=3.814E-05  Escherichia coli K-12
  6k4k-assembly1_A  TM=2.105E-01  e=5.203E-01  Legionella pneumophila subsp. pneumophila str. Philadelphia 1

Sequence (205 aa):
MKLFLISVLAVMLTACSTINNVFPDRSREYERAQTMPDLEIPPDLVSGGINESMSIPGEEDIAAPVQTQTATVTTTTANQATIETINNNNNLLAIPEEFTLAWVEVDKILQDAEIQINEQDRNTGIFNVTYSLEGGSQQRGLFTMIRSLDFSTSGDSQDYQVSLTGVGNKTELVILDMEGEWISDENSNSLLTTIRDHYNISRSQ